Protein AF-A0A151QF17-F1 (afdb_monomer_lite)

Structure (mmCIF, N/CA/C/O backbone):
data_AF-A0A151QF17-F1
#
_entry.id   AF-A0A151QF17-F1
#
loop_
_atom_site.group_PDB
_atom_site.id
_atom_site.type_symbol
_atom_site.label_atom_id
_atom_site.label_alt_id
_atom_site.label_comp_id
_atom_site.label_asym_id
_atom_site.label_entity_id
_atom_site.label_seq_id
_atom_site.pdbx_PDB_ins_code
_atom_site.Cartn_x
_atom_site.Cartn_y
_atom_site.Cartn_z
_atom_site.occupancy
_atom_site.B_iso_or_equiv
_atom_site.auth_seq_id
_atom_site.auth_comp_id
_atom_site.auth_asym_id
_atom_site.auth_atom_id
_atom_site.pdbx_PDB_model_num
ATOM 1 N N . MET A 1 1 ? -8.905 -25.428 12.183 1.00 31.02 1 MET A N 1
ATOM 2 C CA . MET A 1 1 ? -8.201 -25.463 10.885 1.00 31.02 1 MET A CA 1
ATOM 3 C C . MET A 1 1 ? -9.010 -24.619 9.914 1.00 31.02 1 MET A C 1
ATOM 5 O O . MET A 1 1 ? -10.032 -25.082 9.433 1.00 31.02 1 MET A O 1
ATOM 9 N N . SER A 1 2 ? -8.643 -23.346 9.754 1.00 36.38 2 SER A N 1
ATOM 10 C CA . SER A 1 2 ? -9.317 -22.436 8.822 1.00 36.38 2 SER A CA 1
ATOM 11 C C . SER A 1 2 ? -8.819 -22.752 7.416 1.00 36.38 2 SER A C 1
ATOM 13 O O . SER A 1 2 ? -7.611 -22.730 7.184 1.00 36.38 2 SER A O 1
ATOM 15 N N . SER A 1 3 ? -9.720 -23.084 6.496 1.00 37.47 3 SER A N 1
ATOM 16 C CA . SER A 1 3 ? -9.419 -23.046 5.069 1.00 37.47 3 SER A CA 1
ATOM 17 C C . SER A 1 3 ? -8.922 -21.637 4.743 1.00 37.47 3 SER A C 1
ATOM 19 O O . SER A 1 3 ? -9.689 -20.683 4.883 1.00 37.47 3 SER A O 1
ATOM 21 N N . ASN A 1 4 ? -7.654 -21.487 4.351 1.00 42.47 4 ASN A N 1
ATOM 22 C CA . ASN A 1 4 ? -7.145 -20.239 3.786 1.00 42.47 4 ASN A CA 1
ATOM 23 C C . ASN A 1 4 ? -7.898 -19.992 2.477 1.00 42.47 4 ASN A C 1
ATOM 25 O O . ASN A 1 4 ? -7.464 -20.428 1.415 1.00 42.47 4 ASN A O 1
ATOM 29 N N . ALA A 1 5 ? -9.065 -19.358 2.563 1.00 59.38 5 ALA A N 1
ATOM 30 C CA . ALA A 1 5 ? -9.760 -18.861 1.396 1.00 59.38 5 ALA A CA 1
ATOM 31 C C . ALA A 1 5 ? -8.812 -17.871 0.716 1.00 59.38 5 ALA A C 1
ATOM 33 O O . ALA A 1 5 ? -8.417 -16.867 1.312 1.00 59.38 5 ALA A O 1
ATOM 34 N N . GLU A 1 6 ? -8.390 -18.197 -0.501 1.00 80.56 6 GLU A N 1
ATOM 35 C CA . GLU A 1 6 ? -7.563 -17.318 -1.312 1.00 80.56 6 GLU A CA 1
ATOM 36 C C . GLU A 1 6 ? -8.319 -16.005 -1.536 1.00 80.56 6 GLU A C 1
ATOM 38 O O . GLU A 1 6 ? -9.384 -15.969 -2.157 1.00 80.56 6 GLU A O 1
ATOM 43 N N . ILE A 1 7 ? -7.804 -14.911 -0.969 1.00 88.88 7 ILE A N 1
ATOM 44 C CA . ILE A 1 7 ? -8.469 -13.613 -1.058 1.00 88.88 7 ILE A CA 1
ATOM 45 C C . 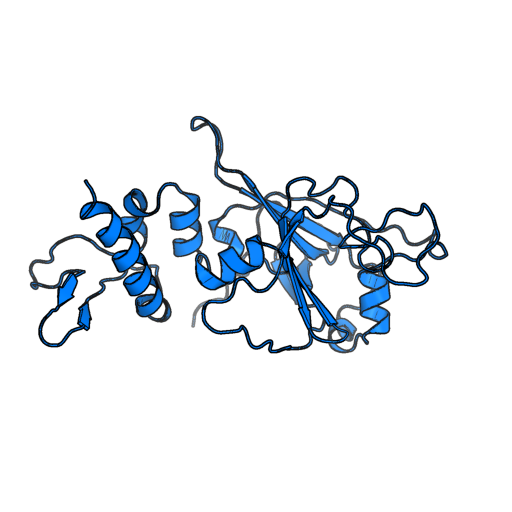ILE A 1 7 ? -8.202 -13.030 -2.446 1.00 88.88 7 ILE A C 1
ATOM 47 O O . ILE A 1 7 ? -7.086 -12.603 -2.750 1.00 88.88 7 ILE A O 1
ATOM 51 N N . LYS A 1 8 ? -9.242 -12.992 -3.281 1.00 93.56 8 LYS A N 1
ATOM 52 C CA . LYS A 1 8 ? -9.207 -12.366 -4.605 1.00 93.56 8 LYS A CA 1
ATOM 53 C C . LYS A 1 8 ? -9.412 -10.852 -4.495 1.00 93.56 8 LYS A C 1
ATOM 55 O O . LYS A 1 8 ? -10.383 -10.387 -3.896 1.00 93.56 8 LYS A O 1
ATOM 60 N N . ILE A 1 9 ? -8.521 -10.074 -5.105 1.00 94.31 9 ILE A N 1
ATOM 61 C CA . ILE A 1 9 ? -8.617 -8.613 -5.176 1.00 94.31 9 ILE A CA 1
ATOM 62 C C . ILE A 1 9 ? -9.516 -8.220 -6.350 1.00 94.31 9 ILE A C 1
ATOM 64 O O . ILE A 1 9 ? -9.185 -8.449 -7.513 1.00 94.31 9 ILE A O 1
ATOM 68 N N . SER A 1 10 ? -10.661 -7.607 -6.048 1.00 91.12 10 SER A N 1
ATOM 69 C CA . SER A 1 10 ? -11.567 -7.087 -7.076 1.00 91.12 10 SER A CA 1
ATOM 70 C C . SER A 1 10 ? -10.892 -5.988 -7.907 1.00 91.12 10 SER A C 1
ATOM 72 O O . SER A 1 10 ? -10.173 -5.143 -7.372 1.00 91.12 10 SER A O 1
ATOM 74 N N . GLY A 1 11 ? -11.119 -6.009 -9.222 1.00 89.38 11 GLY A N 1
ATOM 75 C CA . GLY A 1 11 ? -10.537 -5.069 -10.184 1.00 89.38 11 GLY A CA 1
ATOM 76 C C . GLY A 1 11 ? -9.166 -5.476 -10.733 1.00 89.38 11 GLY A C 1
ATOM 77 O O . GLY A 1 11 ? -8.720 -4.883 -11.713 1.00 89.38 11 GLY A O 1
ATOM 78 N N . PHE A 1 12 ? -8.496 -6.478 -10.154 1.00 95.19 12 PHE A N 1
ATOM 79 C CA . PHE A 1 12 ? -7.256 -7.011 -10.727 1.00 95.19 12 PHE A CA 1
ATOM 80 C C . PHE A 1 12 ? -7.545 -7.872 -11.970 1.00 95.19 12 PHE A C 1
ATOM 82 O O . PHE A 1 12 ? -8.644 -8.418 -12.081 1.00 95.19 12 PHE A O 1
ATOM 89 N N . PRO A 1 13 ? -6.584 -8.003 -12.908 1.00 94.75 13 PRO A N 1
ATOM 90 C CA . PRO A 1 13 ? -6.752 -8.829 -14.100 1.00 94.75 13 PRO A CA 1
ATOM 91 C C . PRO A 1 13 ? -7.132 -10.276 -13.766 1.00 94.75 13 PRO A C 1
ATOM 93 O O . PRO A 1 13 ? -6.571 -10.886 -12.853 1.00 94.75 13 PRO A O 1
ATOM 96 N N . GLU A 1 14 ? -8.074 -10.824 -14.535 1.00 94.06 14 GLU A N 1
ATOM 97 C CA . GLU A 1 14 ? -8.562 -12.205 -14.397 1.00 94.06 14 GLU A CA 1
ATOM 98 C C . GLU A 1 14 ? -7.875 -13.187 -15.358 1.00 94.06 14 GLU A C 1
ATOM 100 O O . GLU A 1 14 ? -8.268 -14.347 -15.445 1.00 94.06 14 GLU A O 1
ATOM 105 N N . ASP A 1 15 ? -6.857 -12.724 -16.084 1.00 93.31 15 ASP A N 1
ATOM 106 C CA . ASP A 1 15 ? -6.066 -13.549 -16.993 1.00 93.31 15 ASP A CA 1
ATOM 107 C C . ASP A 1 15 ? -4.986 -14.376 -16.266 1.00 93.31 15 ASP A C 1
ATOM 109 O O . ASP A 1 15 ? -4.734 -14.225 -15.066 1.00 93.31 15 ASP A O 1
ATOM 113 N N . ASP A 1 16 ? -4.347 -15.271 -17.023 1.00 90.81 16 ASP A N 1
ATOM 114 C CA . ASP A 1 16 ? -3.270 -16.154 -16.551 1.00 90.81 16 ASP A CA 1
ATOM 115 C C . ASP A 1 16 ? -1.912 -15.464 -16.401 1.00 90.81 16 ASP A C 1
ATOM 117 O O . ASP A 1 16 ? -0.940 -16.095 -15.981 1.00 90.81 16 ASP A O 1
ATOM 121 N N . GLY A 1 17 ? -1.829 -14.177 -16.734 1.00 90.56 17 GLY A N 1
ATOM 122 C CA . GLY A 1 17 ? -0.622 -13.389 -16.583 1.00 90.56 17 GLY A CA 1
ATOM 123 C C . GLY A 1 17 ? -0.236 -13.202 -15.120 1.00 90.56 17 GLY A C 1
ATOM 124 O O . GLY A 1 17 ? -1.078 -13.097 -14.228 1.00 90.56 17 GLY A O 1
ATOM 125 N N . TYR A 1 18 ? 1.069 -13.098 -14.883 1.00 91.31 18 TYR A N 1
ATOM 126 C CA . TYR A 1 18 ? 1.604 -12.690 -13.592 1.00 91.31 18 TYR A CA 1
ATOM 127 C C . TYR A 1 18 ? 1.726 -11.173 -13.553 1.00 91.31 18 TYR A C 1
ATOM 129 O O . TYR A 1 18 ? 2.491 -10.578 -14.310 1.00 91.31 18 TYR A O 1
ATOM 137 N N . TRP A 1 19 ? 0.986 -10.540 -12.655 1.00 93.06 19 TRP A N 1
ATOM 138 C CA . TRP A 1 19 ? 0.919 -9.091 -12.524 1.00 93.06 19 TRP A CA 1
ATOM 139 C C . TRP A 1 19 ? 1.565 -8.667 -11.220 1.00 93.06 19 TRP A C 1
ATOM 141 O O . TRP A 1 19 ? 1.042 -8.969 -10.148 1.00 93.06 19 TRP A O 1
ATOM 151 N N . PHE A 1 20 ? 2.687 -7.954 -11.290 1.00 92.50 20 PHE A N 1
ATOM 152 C CA . PHE A 1 20 ? 3.288 -7.402 -10.085 1.00 92.50 20 PHE A CA 1
ATOM 153 C C . PHE A 1 20 ? 2.805 -5.981 -9.821 1.00 92.50 20 PHE A C 1
ATOM 155 O O . PHE A 1 20 ? 2.610 -5.173 -10.734 1.00 92.50 20 PHE A O 1
ATOM 162 N N . VAL A 1 21 ? 2.635 -5.667 -8.542 1.00 93.50 21 VAL A N 1
ATOM 163 C CA . VAL A 1 21 ? 2.302 -4.331 -8.072 1.00 93.50 21 VAL A CA 1
ATOM 164 C C . VAL A 1 21 ? 3.544 -3.473 -8.173 1.00 93.50 21 VAL A C 1
ATOM 166 O O . VAL A 1 21 ? 4.486 -3.597 -7.389 1.00 93.50 21 VAL A O 1
ATOM 169 N N . LYS A 1 22 ? 3.530 -2.591 -9.160 1.00 90.75 22 LYS A N 1
ATOM 170 C CA . LYS A 1 22 ? 4.583 -1.622 -9.383 1.00 90.75 22 LYS A CA 1
ATOM 171 C C . LYS A 1 22 ? 4.413 -0.478 -8.385 1.00 90.75 22 LYS A C 1
ATOM 173 O O . LYS A 1 22 ? 5.241 -0.308 -7.498 1.00 90.75 22 LYS A O 1
ATOM 178 N N . TRP A 1 23 ? 3.280 0.217 -8.428 1.00 91.56 23 TRP A N 1
ATOM 179 C CA . TRP A 1 23 ? 3.035 1.402 -7.600 1.00 91.56 23 TRP A CA 1
ATOM 180 C C . TRP A 1 23 ? 1.639 1.401 -6.975 1.00 91.56 23 TRP A C 1
ATOM 182 O O . TRP A 1 23 ? 0.721 0.784 -7.510 1.00 91.56 23 TRP A O 1
ATOM 192 N N . ILE A 1 24 ? 1.459 2.112 -5.860 1.00 91.50 24 ILE A N 1
ATOM 193 C CA . ILE A 1 24 ? 0.169 2.257 -5.168 1.00 91.50 24 ILE A CA 1
ATOM 194 C C . ILE A 1 24 ? 0.070 3.689 -4.640 1.00 91.50 24 ILE A C 1
ATOM 196 O O . ILE A 1 24 ? 0.894 4.072 -3.813 1.00 91.50 24 ILE A O 1
ATOM 200 N N . ASP A 1 25 ? -0.910 4.472 -5.099 1.00 89.88 25 ASP A N 1
ATOM 201 C CA . ASP A 1 25 ? -1.228 5.811 -4.571 1.00 89.88 25 ASP A CA 1
ATOM 202 C C . ASP A 1 25 ? -2.528 6.354 -5.212 1.00 89.88 25 ASP A C 1
ATOM 204 O O . ASP A 1 25 ? -3.391 5.586 -5.633 1.00 89.88 25 ASP A O 1
ATOM 208 N N . GLU A 1 26 ? -2.678 7.682 -5.278 1.00 87.25 26 GLU A N 1
ATOM 209 C CA . GLU A 1 26 ? -3.854 8.400 -5.770 1.00 87.25 26 GLU A CA 1
ATOM 210 C C . GLU A 1 26 ? -5.123 7.946 -5.056 1.00 87.25 26 GLU A C 1
ATOM 212 O O . GLU A 1 26 ? -6.108 7.548 -5.678 1.00 87.25 26 GLU A O 1
ATOM 217 N N . PHE A 1 27 ? -5.088 8.023 -3.724 1.00 85.69 27 PHE A N 1
ATOM 218 C CA . PHE A 1 27 ? -6.295 7.898 -2.924 1.00 85.69 27 PHE A CA 1
ATOM 219 C C . PHE A 1 27 ? -7.321 8.944 -3.357 1.00 85.69 27 PHE A C 1
ATOM 221 O O . PHE A 1 27 ? -7.019 10.137 -3.435 1.00 85.69 27 PHE A O 1
ATOM 228 N N . ARG A 1 28 ? -8.534 8.480 -3.637 1.00 83.50 28 ARG A N 1
ATOM 229 C CA . ARG A 1 28 ? -9.680 9.306 -3.993 1.00 83.50 28 ARG A CA 1
ATOM 230 C C . ARG A 1 28 ? -10.741 9.128 -2.929 1.00 83.50 28 ARG A C 1
ATOM 232 O O . ARG A 1 28 ? -11.260 8.026 -2.753 1.00 83.50 28 ARG A O 1
ATOM 239 N N . LEU A 1 29 ? -11.063 10.225 -2.255 1.00 75.31 29 LEU A N 1
ATOM 240 C CA . LEU A 1 29 ? -12.267 10.322 -1.446 1.00 75.31 29 LEU A CA 1
ATOM 241 C C . LEU A 1 29 ? -13.456 10.615 -2.361 1.00 75.31 29 LEU A C 1
ATOM 243 O O . LEU A 1 29 ? -13.306 11.341 -3.347 1.00 75.31 29 LEU A O 1
ATOM 247 N N . PRO A 1 30 ? -14.635 10.065 -2.061 1.00 67.75 30 PRO A N 1
ATOM 248 C CA . PRO A 1 30 ? -15.829 10.432 -2.789 1.00 67.75 30 PRO A CA 1
ATOM 249 C C . PRO A 1 30 ? -16.226 11.870 -2.471 1.00 67.75 30 PRO A C 1
ATOM 251 O O . PRO A 1 30 ? -16.271 12.276 -1.310 1.00 67.75 30 PRO A O 1
ATOM 254 N N . HIS A 1 31 ? -16.554 12.637 -3.505 1.00 55.53 31 HIS A N 1
ATOM 255 C CA . HIS A 1 31 ? -17.255 13.901 -3.333 1.00 55.53 31 HIS A CA 1
ATOM 256 C C . HIS A 1 31 ? -18.759 13.620 -3.370 1.00 55.53 31 HIS A C 1
ATOM 258 O O . HIS A 1 31 ? -19.240 12.974 -4.297 1.00 55.53 31 HIS A O 1
ATOM 264 N N . LEU A 1 32 ? -19.498 14.112 -2.370 1.00 50.41 32 LEU A N 1
ATOM 265 C CA . LEU A 1 32 ? -20.967 14.157 -2.390 1.00 50.41 32 LEU A CA 1
ATOM 266 C C . LEU A 1 32 ? -21.630 12.774 -2.581 1.00 50.41 32 LEU A C 1
ATOM 268 O O . LEU A 1 32 ? -22.414 12.594 -3.506 1.00 50.41 32 LEU A O 1
ATOM 272 N N . THR A 1 33 ? -21.273 11.796 -1.736 1.00 51.94 33 THR A N 1
ATOM 273 C CA . THR A 1 33 ? -21.978 10.500 -1.533 1.00 51.94 33 THR A CA 1
ATOM 274 C C . THR A 1 33 ? -22.171 9.565 -2.744 1.00 51.94 33 THR A C 1
ATOM 276 O O . THR A 1 33 ? -22.780 8.509 -2.594 1.00 51.94 33 THR A O 1
ATOM 279 N N . THR A 1 34 ? -21.619 9.872 -3.921 1.00 54.88 34 THR A N 1
ATOM 280 C CA . THR A 1 34 ? -21.884 9.120 -5.171 1.00 54.88 34 THR A CA 1
ATOM 281 C C . THR A 1 34 ? -20.841 8.059 -5.535 1.00 54.88 34 THR A C 1
ATOM 283 O O . THR A 1 34 ? -21.055 7.286 -6.468 1.00 54.88 34 THR A O 1
ATOM 286 N N . SER A 1 35 ? -19.733 7.953 -4.799 1.00 61.16 35 SER A N 1
ATOM 287 C CA . SER A 1 35 ? -18.753 6.874 -4.978 1.00 61.16 35 SER A CA 1
ATOM 288 C C . SER A 1 35 ? -18.208 6.375 -3.640 1.00 61.16 35 SER A C 1
ATOM 290 O O . SER A 1 35 ? -18.394 7.005 -2.603 1.00 61.16 35 SER A O 1
ATOM 292 N N . SER A 1 36 ? -17.534 5.227 -3.632 1.00 74.81 36 SER A N 1
ATOM 293 C CA . SER A 1 36 ? -16.752 4.783 -2.473 1.00 74.81 36 SER A CA 1
ATOM 294 C C . SER A 1 36 ? -15.323 5.318 -2.560 1.00 74.81 36 SER A C 1
ATOM 296 O O . SER A 1 36 ? -14.815 5.572 -3.657 1.00 74.81 36 SER A O 1
ATOM 298 N N . ALA A 1 37 ? -14.666 5.485 -1.410 1.00 86.12 37 ALA A N 1
ATOM 299 C CA . ALA A 1 37 ? -13.238 5.780 -1.379 1.00 86.12 37 ALA A CA 1
ATOM 300 C C . ALA A 1 37 ? -12.459 4.689 -2.120 1.00 86.12 37 ALA A C 1
ATOM 302 O O . ALA A 1 37 ? -12.874 3.529 -2.138 1.00 86.12 37 ALA A O 1
ATOM 303 N N . SER A 1 38 ? -11.355 5.057 -2.762 1.00 89.00 38 SER A N 1
ATOM 304 C CA . SER A 1 38 ? -10.604 4.118 -3.590 1.00 89.00 38 SER A CA 1
ATOM 305 C C . SER A 1 38 ? -9.147 4.517 -3.779 1.00 89.00 38 SER A C 1
ATOM 307 O O . SER A 1 38 ? -8.771 5.668 -3.568 1.00 89.00 38 SER A O 1
ATOM 309 N N . VAL A 1 39 ? -8.313 3.556 -4.167 1.00 89.88 39 VAL A N 1
ATOM 310 C CA . VAL A 1 39 ? -6.878 3.749 -4.410 1.00 89.88 39 VAL A CA 1
ATOM 311 C C . VAL A 1 39 ? -6.522 3.182 -5.766 1.00 89.88 39 VAL A C 1
ATOM 313 O O . VAL A 1 39 ? -6.980 2.099 -6.128 1.00 89.88 39 VAL A O 1
ATOM 316 N N . LYS A 1 40 ? -5.680 3.887 -6.516 1.00 91.94 40 LYS A N 1
ATOM 317 C CA . LYS A 1 40 ? -5.166 3.371 -7.777 1.00 91.94 40 LYS A CA 1
ATOM 318 C C . LYS A 1 40 ? -3.943 2.489 -7.517 1.00 91.94 40 LYS A C 1
ATOM 320 O O . LYS A 1 40 ? -3.082 2.792 -6.690 1.00 91.94 40 LYS A O 1
ATOM 325 N N . VAL A 1 41 ? -3.842 1.403 -8.269 1.00 93.19 41 VAL A N 1
ATOM 326 C CA . VAL A 1 41 ? -2.693 0.495 -8.263 1.00 93.19 41 VAL A CA 1
ATOM 327 C C . VAL A 1 41 ? -2.129 0.459 -9.674 1.00 93.19 41 VAL A C 1
ATOM 329 O O . VAL A 1 41 ? -2.890 0.336 -10.623 1.00 93.19 41 VAL A O 1
ATOM 332 N N . VAL A 1 42 ? -0.813 0.570 -9.834 1.00 92.69 42 VAL A N 1
ATOM 333 C CA . VAL A 1 42 ? -0.140 0.294 -11.109 1.00 92.69 42 VAL A CA 1
ATOM 334 C C . VAL A 1 42 ? 0.330 -1.148 -11.080 1.00 92.69 42 VAL A C 1
ATOM 336 O O . VAL A 1 42 ? 1.184 -1.511 -10.270 1.00 92.69 42 VAL A O 1
ATOM 339 N N . LEU A 1 43 ? -0.222 -1.955 -11.974 1.00 92.69 43 LEU A N 1
ATOM 340 C CA . LEU A 1 43 ? 0.202 -3.321 -12.224 1.00 92.69 43 LEU A CA 1
ATOM 341 C C . LEU A 1 43 ? 1.023 -3.365 -13.503 1.00 92.69 43 LEU A C 1
ATOM 343 O O . LEU A 1 43 ? 0.638 -2.768 -14.509 1.00 92.69 43 LEU A O 1
ATOM 347 N N . GLN A 1 44 ? 2.114 -4.115 -13.473 1.00 91.00 44 GLN A N 1
ATOM 348 C CA . GLN A 1 44 ? 2.875 -4.459 -14.661 1.00 91.00 44 GLN A CA 1
ATOM 349 C C . GLN A 1 44 ? 2.866 -5.973 -14.828 1.00 91.00 44 GLN A C 1
ATOM 351 O O . GLN A 1 44 ? 3.116 -6.719 -13.878 1.00 91.00 44 GLN A O 1
ATOM 356 N N . LYS A 1 45 ? 2.595 -6.422 -16.050 1.00 89.38 45 LYS A N 1
ATOM 357 C CA . LYS A 1 45 ? 2.701 -7.832 -16.396 1.00 89.38 45 LYS A CA 1
ATOM 358 C C . LYS A 1 45 ? 4.171 -8.229 -16.431 1.00 89.38 45 LYS A C 1
ATOM 360 O O . LYS A 1 45 ? 4.987 -7.572 -17.083 1.00 89.38 45 LYS A O 1
ATOM 365 N N . LEU A 1 46 ? 4.516 -9.288 -15.715 1.00 86.12 46 LEU A N 1
ATOM 366 C CA . LEU A 1 46 ? 5.783 -9.971 -15.910 1.00 86.12 46 LEU A CA 1
ATOM 367 C C . LEU A 1 46 ? 5.719 -10.652 -17.279 1.00 86.12 46 LEU A C 1
ATOM 369 O O . LEU A 1 46 ? 4.701 -11.247 -17.630 1.00 86.12 46 LEU A O 1
ATOM 373 N N . GLY A 1 47 ? 6.786 -10.518 -18.069 1.00 77.25 47 GLY A N 1
ATOM 374 C CA . GLY A 1 47 ? 6.917 -11.243 -19.333 1.00 77.25 47 GLY A CA 1
ATOM 375 C C . GLY A 1 47 ? 7.032 -12.753 -19.101 1.00 77.25 47 GLY A C 1
ATOM 376 O O . GLY A 1 47 ? 6.599 -13.278 -18.078 1.00 77.25 47 GLY A O 1
ATOM 377 N N . SER A 1 48 ? 7.685 -13.465 -20.016 1.00 65.12 48 SER A N 1
ATOM 378 C CA . SER A 1 48 ? 8.017 -14.892 -19.876 1.00 65.12 48 SER A CA 1
ATOM 379 C C . SER A 1 48 ? 9.105 -15.148 -18.817 1.00 65.12 48 SER A C 1
ATOM 381 O O . SER A 1 48 ? 10.113 -15.796 -19.084 1.00 65.12 48 SER A O 1
ATOM 383 N N . VAL A 1 49 ? 8.934 -14.586 -17.620 1.00 64.06 49 VAL A N 1
ATOM 384 C CA . VAL A 1 49 ? 9.719 -14.912 -16.435 1.00 64.06 49 VAL A CA 1
ATOM 385 C C . VAL A 1 49 ? 9.163 -16.220 -15.898 1.00 64.06 49 VAL A C 1
ATOM 387 O O . VAL A 1 49 ? 7.985 -16.304 -15.556 1.00 64.06 49 VAL A O 1
ATOM 390 N N . ASP A 1 50 ? 10.012 -17.240 -15.839 1.00 68.25 50 ASP A N 1
ATOM 391 C CA . ASP A 1 50 ? 9.667 -18.499 -15.197 1.00 68.25 50 ASP A CA 1
ATOM 392 C C . ASP A 1 50 ? 9.367 -18.245 -13.714 1.00 68.25 50 ASP A C 1
ATOM 394 O O . ASP A 1 50 ? 10.246 -17.858 -12.936 1.00 68.25 50 ASP A O 1
ATOM 398 N N . PHE A 1 51 ? 8.103 -18.445 -13.333 1.00 70.69 51 PHE A N 1
ATOM 399 C CA . PHE A 1 51 ? 7.609 -18.209 -11.981 1.00 70.69 51 PHE A CA 1
ATOM 400 C C . PHE A 1 51 ? 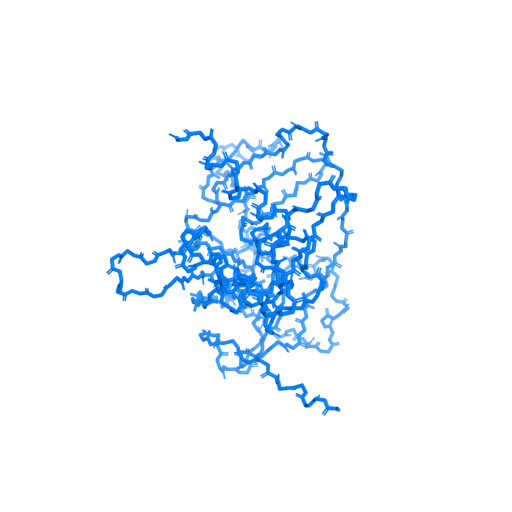8.406 -19.009 -10.938 1.00 70.69 51 PHE A C 1
ATOM 402 O O . PHE A 1 51 ? 8.654 -18.519 -9.834 1.00 70.69 51 PHE A O 1
ATOM 409 N N . HIS A 1 52 ? 8.890 -20.203 -11.302 1.00 70.75 52 HIS A N 1
ATOM 410 C CA . HIS A 1 52 ? 9.700 -21.045 -10.420 1.00 70.75 52 HIS A CA 1
ATOM 411 C C . HIS A 1 52 ? 11.061 -20.428 -10.076 1.00 70.75 52 HIS A C 1
ATOM 413 O O . HIS A 1 52 ? 11.629 -20.735 -9.028 1.00 70.75 52 HIS A O 1
ATOM 419 N N . ASN A 1 53 ? 11.554 -19.506 -10.905 1.00 74.81 53 ASN A N 1
ATOM 420 C CA . ASN A 1 53 ? 12.832 -18.827 -10.724 1.00 74.81 53 ASN A CA 1
ATOM 421 C C . ASN A 1 53 ? 12.709 -17.411 -10.139 1.00 74.81 53 ASN A C 1
ATOM 423 O O . ASN A 1 53 ? 13.727 -16.747 -9.946 1.00 74.81 53 ASN A O 1
ATOM 427 N N . LEU A 1 54 ? 11.501 -16.952 -9.779 1.00 77.94 54 LEU A N 1
ATOM 428 C CA . LEU A 1 54 ? 11.289 -15.605 -9.228 1.00 77.94 54 LEU A CA 1
ATOM 429 C C . LEU A 1 54 ? 12.131 -15.313 -7.985 1.00 77.94 54 LEU A C 1
ATOM 431 O O . LEU A 1 54 ? 12.643 -14.207 -7.836 1.00 77.94 54 LEU A O 1
ATOM 435 N N . ASN A 1 55 ? 12.307 -16.304 -7.109 1.00 76.44 55 ASN A N 1
ATOM 436 C CA . ASN A 1 55 ? 13.094 -16.149 -5.884 1.00 76.44 55 ASN A CA 1
ATOM 437 C C . ASN A 1 55 ? 14.605 -16.025 -6.146 1.00 76.44 55 ASN A C 1
ATOM 439 O O . ASN A 1 55 ? 15.330 -15.550 -5.275 1.00 76.44 55 ASN A O 1
ATOM 443 N N . ASN A 1 56 ? 15.067 -16.421 -7.335 1.00 79.50 56 ASN A N 1
ATOM 444 C CA . ASN A 1 56 ? 16.478 -16.430 -7.722 1.00 79.50 56 ASN A CA 1
ATOM 445 C C . ASN A 1 56 ? 16.870 -15.215 -8.576 1.00 79.50 56 ASN A C 1
ATOM 447 O O . ASN A 1 56 ? 18.027 -15.111 -8.980 1.00 79.50 56 ASN A O 1
ATOM 451 N N . LEU A 1 57 ? 15.934 -14.300 -8.858 1.00 81.06 57 LEU A N 1
ATOM 452 C CA . LEU A 1 57 ? 16.216 -13.117 -9.668 1.00 81.06 57 LEU A CA 1
ATOM 453 C C . LEU A 1 57 ? 17.267 -12.227 -8.996 1.00 81.06 57 LEU A C 1
ATOM 455 O O . LEU A 1 57 ? 17.125 -11.809 -7.842 1.00 81.06 57 LEU A O 1
ATOM 459 N N . GLY A 1 58 ? 18.318 -11.906 -9.748 1.00 80.44 58 GLY A N 1
ATOM 460 C CA . GLY A 1 58 ? 19.360 -10.994 -9.312 1.00 80.44 58 GLY A CA 1
ATOM 461 C C . GLY A 1 58 ? 18.926 -9.533 -9.419 1.00 80.44 58 GLY A C 1
ATOM 462 O O . GLY A 1 58 ? 17.932 -9.175 -10.050 1.00 80.44 58 GLY A O 1
ATOM 463 N N . SER A 1 59 ? 19.732 -8.633 -8.850 1.00 80.75 59 SER A N 1
ATOM 464 C CA . SER A 1 59 ? 19.485 -7.187 -8.940 1.00 80.75 59 SER A CA 1
ATOM 465 C C . SER A 1 59 ? 19.419 -6.681 -10.388 1.00 80.75 59 SER A C 1
ATOM 467 O O . SER A 1 59 ? 18.720 -5.709 -10.664 1.00 80.75 59 SER A O 1
ATOM 469 N N . THR A 1 60 ? 20.152 -7.312 -11.307 1.00 79.44 60 THR A N 1
ATOM 470 C CA . THR A 1 60 ? 20.155 -6.958 -12.733 1.00 79.44 60 THR A CA 1
ATOM 471 C C . THR A 1 60 ? 18.832 -7.324 -13.403 1.00 79.44 60 THR A C 1
ATOM 473 O O . THR A 1 60 ? 18.283 -6.492 -14.122 1.00 79.44 60 THR A O 1
ATOM 476 N N . ASP A 1 61 ? 18.282 -8.502 -13.102 1.00 79.69 61 ASP A N 1
ATOM 477 C CA . ASP A 1 61 ? 16.991 -8.959 -13.633 1.00 79.69 61 ASP A CA 1
ATOM 478 C C . ASP A 1 61 ? 15.842 -8.110 -13.086 1.00 79.69 61 ASP A C 1
ATOM 480 O O . ASP A 1 61 ? 14.935 -7.702 -13.802 1.00 79.69 61 ASP A O 1
ATOM 484 N N . ILE A 1 62 ? 15.910 -7.742 -11.806 1.00 81.88 62 ILE A N 1
ATOM 485 C CA . ILE A 1 62 ? 14.922 -6.836 -11.215 1.00 81.88 62 ILE A CA 1
ATOM 486 C C . ILE A 1 62 ? 14.984 -5.461 -11.889 1.00 81.88 62 ILE A C 1
ATOM 488 O O . ILE A 1 62 ? 13.945 -4.864 -12.158 1.00 81.88 62 ILE A O 1
ATOM 492 N N . ARG A 1 63 ? 16.179 -4.951 -12.210 1.00 79.12 63 ARG A N 1
ATOM 493 C CA . ARG A 1 63 ? 16.327 -3.679 -12.937 1.00 79.12 63 ARG A CA 1
ATOM 494 C C . ARG A 1 63 ? 15.774 -3.749 -14.360 1.00 79.12 63 ARG A C 1
ATOM 496 O O . ARG A 1 63 ? 15.213 -2.754 -14.806 1.00 79.12 63 ARG A O 1
ATOM 503 N N . SER A 1 64 ? 15.904 -4.879 -15.058 1.00 77.19 64 SER A N 1
ATOM 504 C CA . SER A 1 64 ? 15.310 -5.044 -16.392 1.00 77.19 64 SER A CA 1
ATOM 505 C C . SER A 1 64 ? 13.787 -5.196 -16.339 1.00 77.19 64 SER A C 1
ATOM 507 O O . SER A 1 64 ? 13.101 -4.727 -17.240 1.00 77.19 64 SER A O 1
ATOM 509 N N . ILE A 1 65 ? 13.242 -5.768 -15.260 1.00 80.38 65 ILE A N 1
ATOM 510 C CA . ILE A 1 65 ? 11.794 -5.811 -15.009 1.00 80.38 65 ILE A CA 1
ATOM 511 C C . ILE A 1 65 ? 11.257 -4.413 -14.662 1.00 80.38 65 ILE A C 1
ATOM 513 O O . ILE A 1 65 ? 10.218 -3.993 -15.176 1.00 80.38 65 ILE A O 1
ATOM 517 N N . LEU A 1 66 ? 11.933 -3.689 -13.765 1.00 81.06 66 LEU A N 1
ATOM 518 C CA . LEU A 1 66 ? 11.456 -2.407 -13.246 1.00 81.06 66 LEU A CA 1
ATOM 519 C C . LEU A 1 66 ? 11.700 -1.238 -14.200 1.00 81.06 66 LEU A C 1
ATOM 521 O O . LEU A 1 66 ? 10.866 -0.338 -14.213 1.00 81.06 66 LEU A O 1
ATOM 525 N N . GLY A 1 67 ? 12.790 -1.224 -14.967 1.00 76.31 67 GLY A N 1
ATOM 526 C CA . GLY A 1 67 ? 13.209 -0.127 -15.845 1.00 76.31 67 GLY A CA 1
ATOM 527 C C . GLY A 1 67 ? 13.041 -0.421 -17.340 1.00 76.31 67 GLY A C 1
ATOM 528 O O . GLY A 1 67 ? 12.651 -1.510 -17.738 1.00 76.31 67 GLY A O 1
ATOM 529 N N . GLN A 1 68 ? 13.312 0.574 -18.190 1.00 69.81 68 GLN A N 1
ATOM 530 C CA . GLN A 1 68 ? 13.453 0.404 -19.647 1.00 69.81 68 GLN A CA 1
ATOM 531 C C . GLN A 1 68 ? 14.618 1.246 -20.147 1.00 69.81 68 GLN A C 1
ATOM 533 O O . GLN A 1 68 ? 14.570 2.479 -20.066 1.00 69.81 68 GLN A O 1
ATOM 538 N N . 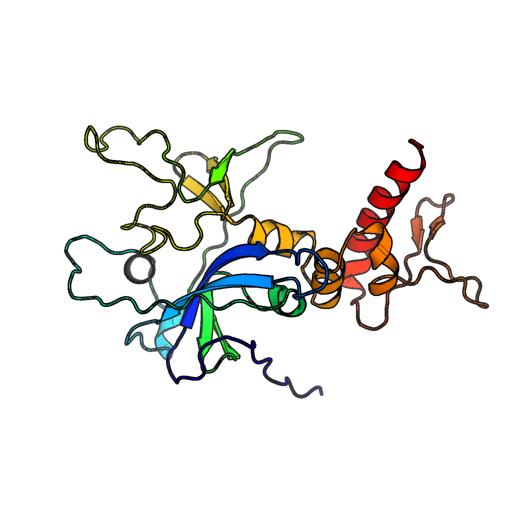ARG A 1 69 ? 15.646 0.628 -20.730 1.00 61.75 69 ARG A N 1
ATOM 539 C CA . ARG A 1 69 ? 16.681 1.397 -21.428 1.00 61.75 69 ARG A CA 1
ATOM 540 C C . ARG A 1 69 ? 16.207 1.686 -22.852 1.00 61.75 69 ARG A C 1
ATOM 542 O O . ARG A 1 69 ? 15.480 0.908 -23.453 1.00 61.75 69 ARG A O 1
ATOM 549 N N . LYS A 1 70 ? 16.654 2.805 -23.435 1.00 53.66 70 LYS A N 1
ATOM 550 C CA . LYS A 1 70 ? 16.322 3.202 -24.823 1.00 53.66 70 LYS A CA 1
ATOM 551 C C . LYS A 1 70 ? 16.657 2.136 -25.885 1.00 53.66 70 LYS A C 1
ATOM 553 O O . LYS A 1 70 ? 16.137 2.228 -26.987 1.00 53.66 70 LYS A O 1
ATOM 558 N N . LYS A 1 71 ? 17.528 1.169 -25.572 1.00 52.19 71 LYS A N 1
ATOM 559 C CA . LYS A 1 71 ? 17.903 0.065 -26.469 1.00 52.19 71 LYS A CA 1
ATOM 560 C C . LYS A 1 71 ? 16.926 -1.121 -26.431 1.00 52.19 71 LYS A C 1
ATOM 562 O O . LYS A 1 71 ? 17.025 -1.977 -27.297 1.00 52.19 71 LYS A O 1
ATOM 567 N N . ASP A 1 72 ? 15.971 -1.137 -25.501 1.00 57.91 72 ASP A N 1
ATOM 568 C CA . ASP A 1 72 ? 15.032 -2.248 -25.280 1.00 57.91 72 ASP A CA 1
ATOM 569 C C . ASP A 1 72 ? 13.685 -2.002 -25.991 1.00 57.91 72 ASP A C 1
ATOM 571 O O . ASP A 1 72 ? 12.620 -2.265 -25.433 1.00 57.91 72 ASP A O 1
ATOM 575 N N . ALA A 1 73 ? 13.712 -1.421 -27.198 1.00 51.88 73 ALA A N 1
ATOM 576 C CA . ALA A 1 73 ? 12.510 -0.979 -27.920 1.00 51.88 73 ALA A CA 1
ATOM 577 C C . ALA A 1 73 ? 11.499 -2.113 -28.195 1.00 51.88 73 ALA A C 1
ATOM 579 O O . ALA A 1 73 ? 10.311 -1.837 -28.346 1.00 51.88 73 ALA A O 1
ATOM 580 N N . ASP A 1 74 ? 11.959 -3.366 -28.175 1.00 51.31 74 ASP A N 1
ATOM 581 C CA . ASP A 1 74 ? 11.149 -4.558 -28.437 1.00 51.31 74 ASP A CA 1
ATOM 582 C C . ASP A 1 74 ? 10.439 -5.116 -27.187 1.00 51.31 74 ASP A C 1
ATOM 584 O O . ASP A 1 74 ? 9.601 -6.013 -27.294 1.00 51.31 74 ASP A O 1
ATOM 588 N N . VAL A 1 75 ? 10.722 -4.594 -25.983 1.00 60.38 75 VAL A N 1
ATOM 589 C CA . VAL A 1 75 ? 10.072 -5.058 -24.746 1.00 60.38 75 VAL A CA 1
ATOM 590 C C . VAL A 1 75 ? 8.781 -4.274 -24.506 1.00 60.38 75 VAL A C 1
ATOM 592 O O . VAL A 1 75 ? 8.770 -3.203 -23.888 1.00 60.38 75 VAL A O 1
ATOM 595 N N . ILE A 1 76 ? 7.663 -4.828 -24.980 1.00 65.12 76 ILE A N 1
ATOM 596 C CA . ILE A 1 76 ? 6.322 -4.310 -24.690 1.00 65.12 76 ILE A CA 1
ATOM 597 C C . ILE A 1 76 ? 6.007 -4.560 -23.210 1.00 65.12 76 ILE A 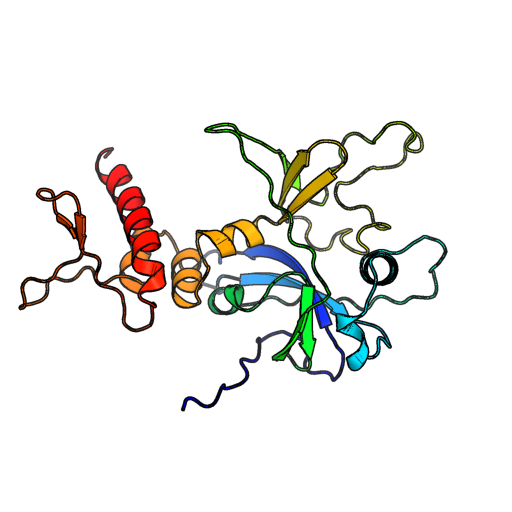C 1
ATOM 599 O O . ILE A 1 76 ? 5.779 -5.692 -22.789 1.00 65.12 76 ILE A O 1
ATOM 603 N N . ILE A 1 77 ? 5.975 -3.490 -22.414 1.00 76.38 77 ILE A N 1
ATOM 604 C CA . ILE A 1 77 ? 5.521 -3.548 -21.023 1.00 76.38 77 ILE A CA 1
ATOM 605 C C . ILE A 1 77 ? 4.009 -3.345 -20.994 1.00 76.38 77 ILE A C 1
ATOM 607 O O . ILE A 1 77 ? 3.513 -2.248 -21.256 1.00 76.38 77 ILE A O 1
ATOM 611 N N . GLU A 1 78 ? 3.275 -4.399 -20.645 1.00 85.69 78 GLU A N 1
ATOM 612 C CA . GLU A 1 78 ? 1.832 -4.314 -20.435 1.00 85.69 78 GLU A CA 1
ATOM 613 C C . GLU A 1 78 ? 1.533 -3.770 -19.027 1.00 85.69 78 GLU A C 1
ATOM 615 O O . GLU A 1 78 ? 1.997 -4.320 -18.024 1.00 85.69 78 GLU A O 1
ATOM 620 N N . ILE A 1 79 ? 0.757 -2.682 -18.952 1.00 87.25 79 ILE A N 1
ATOM 621 C CA . ILE A 1 79 ? 0.409 -1.998 -17.700 1.00 87.25 79 ILE A CA 1
ATOM 622 C C . ILE A 1 79 ? -1.099 -1.915 -17.546 1.00 87.25 79 ILE A C 1
ATOM 624 O O . ILE A 1 79 ? -1.825 -1.573 -18.481 1.00 87.25 79 ILE A O 1
ATOM 628 N N . ARG A 1 80 ? -1.567 -2.162 -16.324 1.00 90.25 80 ARG A N 1
ATOM 629 C CA . ARG A 1 80 ? -2.953 -1.942 -15.910 1.00 90.25 80 ARG A CA 1
ATOM 630 C C . ARG A 1 80 ? -2.980 -1.018 -14.707 1.00 90.25 80 ARG A C 1
ATOM 632 O O . ARG A 1 80 ? -2.077 -1.038 -13.879 1.00 90.25 80 ARG A O 1
ATOM 639 N N . CYS A 1 81 ? -4.019 -0.196 -14.622 1.00 91.62 81 CYS A N 1
ATOM 640 C CA . CYS A 1 81 ? -4.192 0.765 -13.535 1.00 91.62 81 CYS A CA 1
ATOM 641 C C . CYS A 1 81 ? -5.526 0.556 -12.813 1.00 91.62 81 CYS A C 1
ATOM 643 O O . CYS A 1 81 ? -6.381 1.447 -12.876 1.00 91.62 81 CYS A O 1
ATOM 645 N N . PRO A 1 82 ? -5.764 -0.621 -12.205 1.00 93.06 82 PRO A N 1
ATOM 646 C CA . PRO A 1 82 ? -7.015 -0.857 -11.514 1.00 93.06 82 PRO A CA 1
ATOM 647 C C . PRO A 1 82 ? -7.172 0.060 -10.302 1.00 93.06 82 PRO A C 1
ATOM 649 O O . PRO A 1 82 ? -6.210 0.603 -9.749 1.00 93.06 82 PRO A O 1
ATOM 652 N N . VAL A 1 83 ? -8.424 0.209 -9.895 1.00 91.94 83 VAL A N 1
ATOM 653 C CA . VAL A 1 83 ? -8.816 0.929 -8.693 1.00 91.94 83 VAL A CA 1
ATOM 654 C C . VAL A 1 83 ? -9.313 -0.101 -7.687 1.00 91.94 83 VAL A C 1
ATOM 656 O O . VAL A 1 83 ? -10.156 -0.928 -8.022 1.00 91.94 83 VAL A O 1
ATOM 659 N N . VAL A 1 84 ? -8.773 -0.064 -6.472 1.00 91.81 84 VAL A N 1
ATOM 660 C CA . VAL A 1 84 ? -9.111 -0.999 -5.395 1.00 91.81 84 VAL A CA 1
ATOM 661 C C . VAL A 1 84 ? -9.791 -0.290 -4.236 1.00 91.81 84 VAL A C 1
ATOM 663 O O . VAL A 1 84 ? -9.586 0.903 -3.992 1.00 91.81 84 VAL A O 1
ATOM 666 N N . MET A 1 85 ? -10.591 -1.055 -3.499 1.00 90.88 85 MET A N 1
ATOM 667 C CA . MET A 1 85 ? -11.290 -0.571 -2.315 1.00 90.88 85 MET A CA 1
ATOM 668 C C . MET A 1 85 ? -10.338 -0.488 -1.110 1.00 90.88 85 MET A C 1
ATOM 670 O O . MET A 1 85 ? -9.481 -1.365 -0.950 1.00 90.88 85 MET A O 1
ATOM 674 N N . PRO A 1 86 ? -10.525 0.481 -0.198 1.00 86.38 86 PRO A N 1
ATOM 675 C CA . PRO A 1 86 ? -9.671 0.670 0.968 1.00 86.38 86 PRO A CA 1
ATOM 676 C C . PRO A 1 86 ? -9.483 -0.579 1.825 1.00 86.38 86 PRO A C 1
ATOM 678 O O . PRO A 1 86 ? -8.364 -0.903 2.203 1.00 86.38 86 PRO A O 1
ATOM 681 N N . GLY A 1 87 ? -10.549 -1.353 2.049 1.00 88.62 87 GLY A N 1
ATOM 682 C CA . GLY A 1 87 ? -10.479 -2.580 2.852 1.00 88.62 87 GLY A CA 1
ATOM 683 C C . GLY A 1 87 ? -9.525 -3.649 2.299 1.00 88.62 87 GLY A C 1
ATOM 684 O O . GLY A 1 87 ? -9.046 -4.491 3.056 1.00 88.62 87 GLY A O 1
ATOM 685 N N . THR A 1 88 ? -9.211 -3.606 1.000 1.00 91.62 88 THR A N 1
ATOM 686 C CA . THR A 1 88 ? -8.236 -4.513 0.367 1.00 91.62 88 THR A CA 1
ATOM 687 C C . THR A 1 88 ? -6.807 -3.980 0.381 1.00 91.62 88 THR A C 1
ATOM 689 O O . THR A 1 88 ? -5.881 -4.726 0.070 1.00 91.62 88 THR A O 1
ATOM 692 N N . LEU A 1 89 ? -6.594 -2.720 0.779 1.00 89.69 89 LEU A N 1
ATOM 693 C CA . LEU A 1 89 ? -5.271 -2.099 0.771 1.00 89.69 89 LEU A CA 1
ATOM 694 C C . LEU A 1 89 ? -4.216 -2.892 1.527 1.00 89.69 89 LEU A C 1
ATOM 696 O O . LEU A 1 89 ? -3.152 -3.078 0.936 1.00 89.69 89 LEU A O 1
ATOM 700 N N . PRO A 1 90 ? -4.453 -3.384 2.763 1.00 92.06 90 PRO A N 1
ATOM 701 C CA . PRO A 1 90 ? -3.448 -4.145 3.507 1.00 92.06 90 PRO A CA 1
ATOM 702 C C . PRO A 1 90 ? -2.847 -5.287 2.684 1.00 92.06 90 PRO A C 1
ATOM 704 O O . PRO A 1 90 ? -1.634 -5.489 2.707 1.00 92.06 90 PRO A O 1
ATOM 707 N N . LEU A 1 91 ? -3.678 -5.929 1.859 1.00 92.75 91 LEU A N 1
ATOM 708 C CA . LEU A 1 91 ? -3.325 -7.080 1.039 1.00 92.75 91 LEU A CA 1
ATOM 709 C C . LEU A 1 91 ? -2.498 -6.729 -0.202 1.00 92.75 91 LEU A C 1
ATOM 711 O O . LEU A 1 91 ? -1.892 -7.632 -0.761 1.00 92.75 91 LEU A O 1
ATOM 715 N N . VAL A 1 92 ? -2.458 -5.461 -0.635 1.00 93.88 92 VAL A N 1
ATOM 716 C CA . VAL A 1 92 ? -1.794 -5.006 -1.872 1.00 93.88 92 VAL A CA 1
ATOM 717 C C . VAL A 1 92 ? -0.521 -4.230 -1.554 1.00 93.88 92 VAL A C 1
ATOM 719 O O . VAL A 1 92 ? -0.602 -3.125 -1.030 1.00 93.88 92 VAL A O 1
ATOM 722 N N . PHE A 1 93 ? 0.666 -4.752 -1.864 1.00 92.69 93 PHE A N 1
ATOM 723 C CA . PHE A 1 93 ? 1.947 -4.089 -1.566 1.00 92.69 93 PHE A CA 1
ATOM 724 C C . PHE A 1 93 ? 2.910 -4.115 -2.756 1.00 92.69 93 PHE A C 1
ATOM 726 O O . PHE A 1 93 ? 2.852 -5.011 -3.589 1.00 92.69 93 PHE A O 1
ATOM 733 N N . ILE A 1 94 ? 3.804 -3.125 -2.840 1.00 92.12 94 ILE A N 1
ATOM 734 C CA . ILE A 1 94 ? 4.774 -3.015 -3.939 1.00 92.12 94 ILE A CA 1
ATOM 735 C C . ILE A 1 94 ? 5.662 -4.261 -3.999 1.00 92.12 94 ILE A C 1
ATOM 737 O O . ILE A 1 94 ? 6.186 -4.718 -2.984 1.00 92.12 94 ILE A O 1
ATOM 741 N N . GLY A 1 95 ? 5.819 -4.800 -5.206 1.00 91.62 95 GLY A N 1
ATOM 742 C CA . GLY A 1 95 ? 6.551 -6.031 -5.482 1.00 91.62 95 GLY A CA 1
ATOM 743 C C . GLY A 1 95 ? 5.733 -7.312 -5.305 1.00 91.62 95 GLY A C 1
ATOM 744 O O . GLY A 1 95 ? 6.213 -8.363 -5.720 1.00 91.62 95 GLY A O 1
ATOM 745 N N . ALA A 1 96 ? 4.521 -7.263 -4.739 1.00 93.94 96 ALA A N 1
ATOM 746 C CA . ALA A 1 96 ? 3.611 -8.411 -4.708 1.00 93.94 96 ALA A CA 1
ATOM 747 C C . ALA A 1 96 ? 3.188 -8.813 -6.126 1.00 93.94 96 ALA A C 1
ATOM 749 O O . ALA A 1 96 ? 2.995 -7.945 -6.971 1.00 93.94 96 ALA A O 1
ATOM 750 N N . ILE A 1 97 ? 3.017 -10.109 -6.369 1.00 93.88 97 ILE A N 1
ATOM 751 C CA . ILE A 1 97 ? 2.649 -10.710 -7.652 1.00 93.88 97 ILE A CA 1
ATOM 752 C C . ILE A 1 97 ? 1.294 -11.391 -7.497 1.00 93.88 97 ILE A C 1
ATOM 754 O O . ILE A 1 97 ? 1.079 -12.155 -6.552 1.00 93.88 97 ILE A O 1
ATOM 758 N N . TYR A 1 98 ? 0.405 -11.127 -8.450 1.00 95.06 98 TYR A N 1
ATOM 759 C CA . TYR A 1 98 ? -0.943 -11.670 -8.508 1.00 95.06 98 TYR A CA 1
ATOM 760 C C . TYR A 1 98 ? -1.174 -12.400 -9.824 1.00 95.06 98 TYR A C 1
ATOM 762 O O . TYR A 1 98 ? -0.687 -11.974 -10.870 1.00 95.06 98 TYR A O 1
ATOM 770 N N . GLN A 1 99 ? -1.963 -13.464 -9.766 1.00 94.50 99 GLN A N 1
ATOM 771 C CA . GLN A 1 99 ? -2.479 -14.183 -10.925 1.00 94.50 99 GLN A CA 1
ATOM 772 C C . GLN A 1 99 ? -3.984 -14.353 -10.727 1.00 94.50 99 GLN A C 1
ATOM 774 O O . GLN A 1 99 ? -4.417 -14.711 -9.631 1.00 94.50 99 GLN A O 1
ATOM 779 N N . ARG A 1 100 ? -4.796 -14.027 -11.742 1.00 94.38 100 ARG A N 1
ATOM 780 C CA . ARG A 1 100 ? -6.270 -14.029 -11.639 1.00 94.38 100 ARG A CA 1
ATOM 781 C C . ARG A 1 100 ? -6.814 -13.276 -10.405 1.00 94.38 100 ARG A C 1
ATOM 783 O O . ARG A 1 100 ? -7.815 -13.666 -9.803 1.00 94.38 100 ARG A O 1
ATOM 790 N N . GLY A 1 101 ? -6.125 -12.210 -9.992 1.00 94.50 101 GLY A N 1
ATOM 791 C CA . GLY A 1 101 ? -6.456 -11.405 -8.811 1.00 94.50 101 GLY A CA 1
ATOM 792 C C . GLY A 1 101 ? -6.091 -12.011 -7.448 1.00 94.50 101 GLY A C 1
ATOM 793 O O . GLY A 1 101 ? -6.377 -11.382 -6.432 1.00 94.50 101 GLY A O 1
ATOM 794 N N . VAL A 1 102 ? -5.450 -13.179 -7.392 1.00 95.25 102 VAL A N 1
ATOM 795 C CA . VAL A 1 102 ? -5.002 -13.835 -6.150 1.00 95.25 102 VAL A CA 1
ATOM 796 C C . VAL A 1 102 ? -3.500 -13.640 -5.967 1.00 95.25 102 VAL A C 1
ATOM 798 O O . VAL A 1 102 ? -2.745 -13.694 -6.935 1.00 95.25 102 VAL A O 1
ATOM 801 N N . TYR A 1 103 ? -3.058 -13.388 -4.733 1.00 94.56 103 TYR A N 1
ATOM 802 C CA . TYR A 1 103 ? -1.635 -13.270 -4.408 1.00 94.56 103 TYR A CA 1
ATOM 803 C C . TYR A 1 103 ? -0.927 -14.618 -4.584 1.00 94.56 103 TYR A C 1
ATOM 805 O O . TYR A 1 103 ? -1.303 -15.596 -3.944 1.00 94.56 103 TYR A O 1
ATOM 813 N N . VAL A 1 104 ? 0.128 -14.649 -5.398 1.00 92.19 104 VAL A N 1
ATOM 814 C CA . VAL A 1 104 ? 0.897 -15.875 -5.682 1.00 92.19 104 VAL A CA 1
ATOM 815 C C . VAL A 1 104 ? 2.359 -15.785 -5.246 1.00 92.19 104 VAL A C 1
ATOM 817 O O . VAL A 1 104 ? 3.015 -16.807 -5.072 1.00 92.19 104 VAL A O 1
ATOM 820 N N . GLY A 1 105 ? 2.896 -14.583 -5.030 1.00 91.19 105 GLY A N 1
ATOM 821 C CA . GLY A 1 105 ? 4.293 -14.415 -4.634 1.00 91.19 105 GLY A CA 1
ATOM 822 C C . GLY A 1 105 ? 4.732 -12.959 -4.608 1.00 91.19 105 GLY A C 1
ATOM 823 O O . GLY A 1 105 ? 3.914 -12.049 -4.668 1.00 91.19 105 GLY A O 1
ATOM 824 N N . ARG A 1 106 ? 6.039 -12.713 -4.527 1.00 91.69 106 ARG A N 1
ATOM 825 C CA . ARG A 1 106 ? 6.607 -11.360 -4.577 1.00 91.69 106 ARG A CA 1
ATOM 826 C C . ARG A 1 106 ? 7.964 -11.365 -5.264 1.00 91.69 106 ARG A C 1
ATOM 828 O O . ARG A 1 106 ? 8.685 -12.355 -5.181 1.00 91.69 106 ARG A O 1
ATOM 835 N N . LEU A 1 107 ? 8.324 -10.247 -5.884 1.00 89.25 107 LEU A N 1
ATOM 836 C CA . LEU A 1 107 ? 9.687 -10.019 -6.357 1.00 89.25 107 LEU A CA 1
ATOM 837 C C . LEU A 1 107 ? 10.670 -10.033 -5.170 1.00 89.25 107 LEU A C 1
ATOM 839 O O . LEU A 1 107 ? 10.293 -9.606 -4.070 1.00 89.25 107 LEU A O 1
ATOM 843 N N . PRO A 1 108 ? 11.925 -10.483 -5.359 1.00 88.56 108 PRO A N 1
ATOM 844 C CA . PRO A 1 108 ? 12.923 -10.443 -4.299 1.00 88.56 108 PRO A CA 1
ATOM 845 C C . PRO A 1 108 ? 13.152 -9.016 -3.796 1.00 88.56 108 PRO A C 1
ATOM 847 O O . PRO A 1 108 ? 13.333 -8.078 -4.573 1.00 88.56 108 PRO A O 1
ATOM 850 N N . THR A 1 109 ? 13.170 -8.849 -2.475 1.00 86.00 109 THR A N 1
ATOM 851 C CA . THR A 1 109 ? 13.405 -7.558 -1.820 1.00 86.00 109 THR A CA 1
ATOM 852 C C . THR A 1 109 ? 14.592 -7.643 -0.869 1.00 86.00 109 THR A C 1
ATOM 854 O O . THR A 1 109 ? 14.933 -8.706 -0.350 1.00 86.00 109 THR A O 1
ATOM 857 N N . ARG A 1 110 ? 15.241 -6.500 -0.628 1.00 85.94 110 ARG A N 1
ATOM 858 C CA . ARG A 1 110 ? 16.293 -6.364 0.385 1.00 85.94 110 ARG A CA 1
ATOM 859 C C . ARG A 1 110 ? 15.787 -5.479 1.510 1.00 85.94 110 ARG A C 1
ATOM 861 O O . ARG A 1 110 ? 15.303 -4.378 1.260 1.00 85.94 110 ARG A O 1
ATOM 868 N N . ARG A 1 111 ? 15.933 -5.941 2.752 1.00 89.56 111 ARG A N 1
ATOM 869 C CA . ARG A 1 111 ? 15.643 -5.114 3.922 1.00 89.56 111 ARG A CA 1
ATOM 870 C C . ARG A 1 111 ? 16.733 -4.055 4.060 1.00 89.56 111 ARG A C 1
ATOM 872 O O . ARG A 1 111 ? 17.919 -4.379 4.106 1.00 89.56 111 ARG A O 1
ATOM 879 N N . ARG A 1 112 ? 16.320 -2.795 4.144 1.00 88.38 112 ARG A N 1
ATOM 880 C CA . ARG A 1 112 ? 17.170 -1.666 4.522 1.00 88.38 112 ARG A CA 1
ATOM 881 C C . ARG A 1 112 ? 16.576 -1.019 5.763 1.00 88.38 112 ARG A C 1
ATOM 883 O O . ARG A 1 112 ? 15.356 -0.928 5.880 1.00 88.38 112 ARG A O 1
ATOM 890 N N . THR A 1 113 ? 17.443 -0.599 6.672 1.00 88.44 113 THR A N 1
ATOM 891 C CA . THR A 1 113 ? 17.064 0.155 7.865 1.00 88.44 113 THR A CA 1
ATOM 892 C C . THR A 1 113 ? 17.668 1.537 7.729 1.00 88.44 113 THR A C 1
ATOM 894 O O . THR A 1 113 ? 18.870 1.659 7.500 1.00 88.44 113 THR A O 1
ATOM 897 N N . ILE A 1 114 ? 16.830 2.557 7.859 1.00 84.31 114 ILE A N 1
ATOM 898 C CA . ILE A 1 114 ? 17.255 3.949 7.931 1.00 84.31 114 ILE A CA 1
ATOM 899 C C . ILE A 1 114 ? 16.946 4.453 9.336 1.00 84.31 114 ILE A C 1
ATOM 901 O O . ILE A 1 114 ? 15.853 4.219 9.849 1.00 84.31 114 ILE A O 1
ATOM 905 N N . ALA A 1 115 ? 17.920 5.100 9.969 1.00 82.19 115 ALA A N 1
ATOM 906 C CA . ALA A 1 115 ? 17.668 5.862 11.181 1.00 82.19 115 ALA A CA 1
ATOM 907 C C . ALA A 1 115 ? 17.067 7.213 10.778 1.00 82.19 115 ALA A C 1
ATOM 909 O O . ALA A 1 115 ? 17.554 7.850 9.835 1.00 82.19 115 ALA A O 1
ATOM 910 N N . LEU A 1 116 ? 15.997 7.604 11.465 1.00 76.69 116 LEU A N 1
ATOM 911 C CA . LEU A 1 116 ? 15.432 8.945 11.382 1.00 76.69 116 LEU A CA 1
ATOM 912 C C . LEU A 1 116 ? 15.943 9.742 12.585 1.00 76.69 116 LEU A C 1
ATOM 914 O O . LEU A 1 116 ? 16.037 9.189 13.679 1.00 76.69 116 LEU A O 1
ATOM 918 N N . ALA A 1 117 ? 16.313 10.999 12.374 1.00 73.19 117 ALA A N 1
ATOM 919 C CA . ALA A 1 117 ? 16.719 11.905 13.437 1.00 73.19 117 ALA A CA 1
ATOM 920 C C . ALA A 1 117 ? 15.515 12.276 14.316 1.00 73.19 117 ALA A C 1
ATOM 922 O O . ALA A 1 117 ? 14.408 12.488 13.812 1.00 73.19 117 ALA A O 1
ATOM 923 N N . ASP A 1 118 ? 15.738 12.393 15.625 1.00 72.88 118 ASP A N 1
ATOM 924 C CA . ASP A 1 118 ? 14.685 12.736 16.581 1.00 72.88 118 ASP A CA 1
ATOM 925 C C . ASP A 1 118 ? 14.083 14.113 16.265 1.00 72.88 118 ASP A C 1
ATOM 927 O O . ASP A 1 118 ? 14.782 15.125 16.229 1.00 72.88 118 ASP A O 1
ATOM 931 N N . GLY A 1 119 ? 12.770 14.153 16.013 1.00 61.78 119 GLY A N 1
ATOM 932 C CA . GLY A 1 119 ? 12.016 15.394 15.794 1.00 61.78 119 GLY A CA 1
ATOM 933 C C . GLY A 1 119 ? 12.352 16.168 14.510 1.00 61.78 119 GLY A C 1
ATOM 934 O O . GLY A 1 119 ? 11.814 17.256 14.306 1.00 61.78 119 GLY A O 1
ATOM 935 N N . GLY A 1 120 ? 13.216 15.640 13.638 1.00 58.16 120 GLY A N 1
ATOM 936 C CA . GLY A 1 120 ? 13.600 16.287 12.385 1.00 58.16 120 GLY A CA 1
ATOM 937 C C . GLY A 1 120 ? 12.614 16.017 11.247 1.00 58.16 120 GLY A C 1
ATOM 938 O O . GLY A 1 120 ? 12.170 14.887 11.048 1.00 58.16 120 GLY A O 1
ATOM 939 N N . GLN A 1 121 ? 12.314 17.040 10.438 1.00 65.44 121 GLN A N 1
ATOM 940 C CA . GLN A 1 121 ? 11.750 16.824 9.102 1.00 65.44 121 GLN A CA 1
ATOM 941 C C . GLN A 1 121 ? 12.861 16.305 8.191 1.00 65.44 121 GLN A C 1
ATOM 943 O O . GLN A 1 121 ? 13.590 17.073 7.565 1.00 65.44 121 GLN A O 1
ATOM 948 N N . GLU A 1 122 ? 13.028 14.988 8.158 1.00 71.94 122 GLU A N 1
ATOM 949 C CA . GLU A 1 122 ? 13.961 14.354 7.241 1.00 71.94 122 GLU A CA 1
ATOM 950 C C . GLU A 1 122 ? 13.251 13.869 5.983 1.00 71.94 122 GLU A C 1
ATOM 952 O O . GLU A 1 122 ? 12.351 13.028 6.017 1.00 71.94 122 GLU A O 1
ATOM 957 N N . GLY A 1 123 ? 13.716 14.394 4.854 1.00 81.75 123 GLY A N 1
ATOM 958 C CA . GLY A 1 123 ? 13.191 14.083 3.537 1.00 81.75 123 GLY A CA 1
ATOM 959 C C . GLY A 1 123 ? 12.254 15.151 2.988 1.00 81.75 123 GLY A C 1
ATOM 960 O O . GLY A 1 123 ? 11.858 16.094 3.667 1.00 81.75 123 GLY A O 1
ATOM 961 N N . PHE A 1 124 ? 11.930 15.000 1.710 1.00 87.00 124 PHE A N 1
ATOM 962 C CA . PHE A 1 124 ? 11.119 15.946 0.956 1.00 87.00 124 PHE A CA 1
ATOM 963 C C . PHE A 1 124 ? 9.898 15.228 0.397 1.00 87.00 124 PHE A C 1
ATOM 965 O O . PHE A 1 124 ? 10.025 14.176 -0.233 1.00 87.00 124 PHE A O 1
ATOM 972 N N . GLU A 1 125 ? 8.712 15.794 0.614 1.00 90.62 125 GLU A N 1
ATOM 973 C CA . GLU A 1 125 ? 7.510 15.325 -0.067 1.00 90.62 125 GLU A CA 1
ATOM 974 C C . GLU A 1 125 ? 7.498 15.875 -1.495 1.00 90.62 125 GLU A C 1
ATOM 976 O O . GLU A 1 125 ? 7.403 17.083 -1.715 1.00 90.62 125 GLU A O 1
ATOM 981 N N . LEU A 1 126 ? 7.561 14.979 -2.474 1.00 89.06 126 LEU A N 1
ATOM 982 C CA . LEU A 1 126 ? 7.631 15.324 -3.890 1.00 89.06 126 LEU A CA 1
ATOM 983 C C . LEU A 1 126 ? 6.486 14.661 -4.653 1.00 89.06 126 LEU A C 1
ATOM 985 O O . LEU A 1 126 ? 6.052 13.557 -4.316 1.00 89.06 126 LEU A O 1
ATOM 989 N N . SER A 1 127 ? 5.997 15.332 -5.696 1.00 87.88 127 SER A N 1
ATOM 990 C CA . SER A 1 127 ? 5.153 14.669 -6.698 1.00 87.88 127 SER A CA 1
ATOM 991 C C . SER A 1 127 ? 6.020 13.818 -7.625 1.00 87.88 127 SER A C 1
ATOM 993 O O . SER A 1 127 ? 7.128 14.220 -7.979 1.00 87.88 127 SER A O 1
ATOM 995 N N . LEU A 1 128 ? 5.504 12.679 -8.094 1.00 82.50 128 LEU A N 1
ATOM 996 C CA . LEU A 1 128 ? 6.210 11.858 -9.089 1.00 82.50 128 LEU A CA 1
ATOM 997 C C . LEU A 1 128 ? 6.461 12.589 -10.410 1.00 82.50 128 LEU A C 1
ATOM 999 O O . LEU A 1 128 ? 7.416 12.273 -11.117 1.00 82.50 128 LEU A O 1
ATOM 1003 N N . SER A 1 129 ? 5.621 13.571 -10.747 1.00 77.50 129 SER A N 1
ATOM 1004 C CA . SER A 1 129 ? 5.788 14.391 -11.949 1.00 77.50 129 SER A CA 1
ATOM 1005 C C . SER A 1 129 ? 6.680 15.617 -11.732 1.00 77.50 129 SER A C 1
ATOM 1007 O O . SER A 1 129 ? 6.871 16.395 -12.665 1.00 77.50 129 SER A O 1
ATOM 1009 N N . GLN A 1 130 ? 7.175 15.840 -10.513 1.00 82.31 130 GLN A N 1
ATOM 1010 C CA . GLN A 1 130 ? 8.012 16.990 -10.195 1.00 82.31 130 GLN A CA 1
ATOM 1011 C C . GLN A 1 130 ? 9.419 16.799 -10.771 1.00 82.31 130 GLN A C 1
ATOM 1013 O O . GLN A 1 130 ? 10.047 15.754 -10.590 1.00 82.31 130 GLN A O 1
ATOM 1018 N N . GLN A 1 131 ? 9.919 17.827 -11.456 1.00 82.00 131 GLN A N 1
ATOM 1019 C CA . GLN A 1 131 ? 11.322 17.896 -11.850 1.00 82.00 131 GLN A CA 1
ATOM 1020 C C . GLN A 1 131 ? 12.161 18.330 -10.650 1.00 82.00 131 GLN A C 1
ATOM 1022 O O . GLN A 1 131 ? 11.763 19.224 -9.901 1.00 82.00 131 GLN A O 1
ATOM 1027 N N . ILE A 1 132 ? 13.309 17.688 -10.470 1.00 84.44 132 ILE A N 1
ATOM 1028 C CA . ILE A 1 132 ? 14.238 17.976 -9.374 1.00 84.44 132 ILE A CA 1
ATOM 1029 C C . ILE A 1 132 ? 15.628 18.264 -9.936 1.00 84.44 132 ILE A C 1
ATOM 1031 O O . ILE A 1 132 ? 15.899 18.003 -11.109 1.00 84.44 132 ILE A O 1
ATOM 1035 N N . THR A 1 133 ? 16.508 18.818 -9.102 1.00 84.00 133 THR A N 1
ATOM 1036 C CA . THR A 1 133 ? 17.875 19.145 -9.514 1.00 84.00 133 THR A CA 1
ATOM 1037 C C . THR A 1 133 ? 18.606 17.877 -9.964 1.00 84.00 133 THR A C 1
ATOM 1039 O O . THR A 1 133 ? 18.680 16.921 -9.186 1.00 84.00 133 THR A O 1
ATOM 1042 N N . PRO A 1 134 ? 19.133 17.839 -11.200 1.00 83.38 134 PRO A N 1
ATOM 1043 C CA . PRO A 1 134 ? 19.881 16.691 -11.684 1.00 83.38 134 PRO A CA 1
ATOM 1044 C C . PRO A 1 134 ? 21.200 16.500 -10.926 1.00 83.38 134 PRO A C 1
ATOM 1046 O O . PRO A 1 134 ? 21.794 17.479 -10.464 1.00 83.38 134 PRO A O 1
ATOM 1049 N N . PRO A 1 135 ? 21.703 15.257 -10.831 1.00 82.12 135 PRO A N 1
ATOM 1050 C CA . PRO A 1 135 ? 23.035 15.001 -10.304 1.00 82.12 135 PRO A CA 1
ATOM 1051 C C . PRO A 1 135 ? 24.126 15.561 -11.240 1.00 82.12 135 PRO A C 1
ATOM 1053 O O . PRO A 1 135 ? 23.882 15.760 -12.437 1.00 82.12 135 PRO A O 1
ATOM 1056 N N . PRO A 1 136 ? 25.354 15.779 -10.733 1.00 82.94 136 PRO A N 1
ATOM 1057 C CA . PRO A 1 136 ? 26.489 16.171 -11.565 1.00 82.94 136 PRO A CA 1
ATOM 1058 C C . PRO A 1 136 ? 26.708 15.194 -12.731 1.00 82.94 136 PRO A C 1
ATOM 1060 O O . PRO A 1 136 ? 26.671 13.979 -12.546 1.00 82.94 136 PRO A O 1
ATOM 1063 N N . GLY A 1 137 ? 26.947 15.721 -13.935 1.00 82.75 137 GLY A N 1
ATOM 1064 C CA . GLY A 1 137 ? 27.158 14.913 -15.144 1.00 82.75 137 GLY A CA 1
ATOM 1065 C C . GLY A 1 137 ? 25.880 14.493 -15.879 1.00 82.75 137 GLY A C 1
ATOM 1066 O O . GLY A 1 137 ? 25.961 13.781 -16.880 1.00 82.75 137 GLY A O 1
ATOM 1067 N N . TRP A 1 138 ? 24.703 14.938 -15.427 1.00 83.06 138 TRP A N 1
ATOM 1068 C CA . TRP A 1 138 ? 23.469 14.779 -16.192 1.00 83.06 138 TRP A CA 1
ATOM 1069 C C . TRP A 1 138 ? 23.490 15.631 -17.475 1.00 83.06 138 TRP A C 1
ATOM 1071 O O . TRP A 1 138 ? 24.006 16.750 -17.440 1.00 83.06 138 TRP A O 1
ATOM 1081 N N . PRO A 1 139 ? 22.922 15.153 -18.601 1.00 83.94 139 PRO A N 1
ATOM 1082 C CA . PRO A 1 139 ? 22.902 15.918 -19.843 1.00 83.94 139 PRO A CA 1
ATOM 1083 C C . PRO A 1 139 ? 22.233 17.288 -19.680 1.00 83.94 139 PRO A C 1
ATOM 1085 O O . PRO A 1 139 ? 21.125 17.395 -19.148 1.00 83.94 139 PRO A O 1
ATOM 1088 N N . GLU A 1 140 ? 22.900 18.330 -20.172 1.00 80.69 140 GLU A N 1
ATOM 1089 C CA . GLU A 1 140 ? 22.413 19.706 -20.094 1.00 80.69 140 GLU A CA 1
ATOM 1090 C C . GLU A 1 140 ? 21.064 19.849 -20.819 1.00 80.69 140 GLU A C 1
ATOM 1092 O O . GLU A 1 140 ? 20.880 19.365 -21.937 1.00 80.69 140 GLU A O 1
ATOM 1097 N N . GLY A 1 141 ? 20.082 20.457 -20.148 1.00 79.06 141 GLY A N 1
ATOM 1098 C CA . GLY A 1 141 ? 18.724 20.635 -20.673 1.00 79.06 141 GLY A CA 1
ATOM 1099 C C . GLY A 1 141 ? 17.836 19.381 -20.681 1.00 79.06 141 GLY A C 1
ATOM 1100 O O . GLY A 1 141 ? 16.661 19.481 -21.038 1.00 79.06 141 GLY A O 1
ATOM 1101 N N . ALA A 1 142 ? 18.333 18.206 -20.275 1.00 79.50 142 ALA A N 1
ATOM 1102 C CA . ALA A 1 142 ? 17.495 17.014 -20.153 1.00 79.50 142 ALA A CA 1
ATOM 1103 C C . ALA A 1 142 ? 16.687 17.035 -18.840 1.00 79.50 142 ALA A C 1
ATOM 1105 O O . ALA A 1 142 ? 17.268 17.257 -17.775 1.00 79.50 142 ALA A O 1
ATOM 1106 N N . PRO A 1 143 ? 15.369 16.747 -18.868 1.00 77.81 143 PRO A N 1
ATOM 1107 C CA . PRO A 1 143 ? 14.567 16.723 -17.652 1.00 77.81 143 PRO A CA 1
ATOM 1108 C C . PRO A 1 143 ? 15.056 15.613 -16.716 1.00 77.81 143 PRO A C 1
ATOM 1110 O O . PRO A 1 143 ? 15.277 14.481 -17.151 1.00 77.81 143 PRO A O 1
ATOM 1113 N N . TYR A 1 144 ? 15.191 15.941 -15.433 1.00 79.31 144 TYR A N 1
ATOM 1114 C CA . TYR A 1 144 ? 15.469 14.979 -14.373 1.00 79.31 144 TYR A CA 1
ATOM 1115 C C . TYR A 1 144 ? 14.269 14.905 -13.434 1.00 79.31 144 TYR A C 1
ATOM 1117 O O . TYR A 1 144 ? 13.802 15.912 -12.897 1.00 79.31 144 TYR A O 1
ATOM 1125 N N . SER A 1 145 ? 13.732 13.700 -13.295 1.00 78.19 145 SER A N 1
ATOM 1126 C CA . SER A 1 145 ? 12.558 13.403 -12.476 1.00 78.19 145 SER A CA 1
ATOM 1127 C C . SER A 1 145 ? 12.928 12.412 -11.388 1.00 78.19 145 SER A C 1
ATOM 1129 O O . SER A 1 145 ? 13.861 11.631 -11.558 1.00 78.19 145 SER A O 1
ATOM 1131 N N . LEU A 1 146 ? 12.146 12.392 -10.312 1.00 79.06 146 LEU A N 1
ATOM 1132 C CA . LEU A 1 146 ? 12.391 11.514 -9.170 1.00 79.06 146 LEU A CA 1
ATOM 1133 C C . LEU A 1 146 ? 12.467 10.021 -9.539 1.00 79.06 146 LEU A C 1
ATOM 1135 O O . LEU A 1 146 ? 13.284 9.291 -8.991 1.00 79.06 146 LEU A O 1
ATOM 1139 N N . LEU A 1 147 ? 11.619 9.570 -10.467 1.00 80.56 147 LEU A N 1
ATOM 1140 C CA . LEU A 1 147 ? 11.630 8.207 -10.995 1.00 80.56 147 LEU A CA 1
ATOM 1141 C C . LEU A 1 147 ? 11.862 8.254 -12.501 1.00 80.56 147 LEU A C 1
ATOM 1143 O O . LEU A 1 147 ? 10.923 8.403 -13.287 1.00 80.56 147 LEU A O 1
ATOM 1147 N N . ASN A 1 148 ? 13.122 8.138 -12.920 1.00 74.50 148 ASN A N 1
ATOM 1148 C CA . ASN A 1 148 ? 13.442 8.159 -14.338 1.00 74.50 148 ASN A CA 1
ATOM 1149 C C . ASN A 1 148 ? 12.940 6.890 -15.031 1.00 74.50 148 ASN A C 1
ATOM 1151 O O . ASN A 1 148 ? 13.034 5.786 -14.498 1.00 74.50 148 ASN A O 1
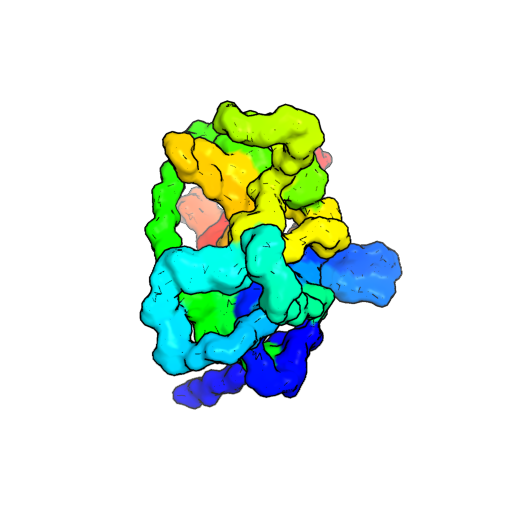ATOM 1155 N N . ARG A 1 149 ? 12.494 7.020 -16.287 1.00 71.81 149 ARG A N 1
ATOM 1156 C CA . ARG A 1 149 ? 11.956 5.896 -17.080 1.00 71.81 149 ARG A CA 1
ATOM 1157 C C . ARG A 1 149 ? 12.898 4.683 -17.156 1.00 71.81 149 ARG A C 1
ATOM 1159 O O . ARG A 1 149 ? 12.428 3.554 -17.271 1.00 71.81 149 ARG A O 1
ATOM 1166 N N . PHE A 1 150 ? 14.210 4.904 -17.125 1.00 71.88 150 PHE A N 1
ATOM 1167 C CA . PHE A 1 150 ? 15.195 3.824 -17.202 1.00 71.88 150 PHE A CA 1
ATOM 1168 C C . PHE A 1 150 ? 15.438 3.104 -15.874 1.00 71.88 150 PHE A C 1
ATOM 1170 O O . PHE A 1 150 ? 15.865 1.955 -15.898 1.00 71.88 150 PHE A O 1
ATOM 1177 N N . GLU A 1 151 ? 15.153 3.742 -14.742 1.00 72.62 151 GLU A N 1
ATOM 1178 C CA . GLU A 1 151 ? 15.191 3.127 -13.408 1.00 72.62 151 GLU A CA 1
ATOM 1179 C C . GLU A 1 151 ? 13.854 2.475 -13.074 1.00 72.62 151 GLU A C 1
ATOM 1181 O O . GLU A 1 151 ? 13.798 1.402 -12.477 1.00 72.62 151 GLU A O 1
ATOM 1186 N N . TYR A 1 152 ? 12.777 3.134 -13.496 1.00 76.62 152 TYR A N 1
ATOM 1187 C CA . TYR A 1 152 ? 11.418 2.772 -13.173 1.00 76.62 152 TYR A CA 1
ATOM 1188 C C . TYR A 1 152 ? 10.497 3.107 -14.351 1.00 76.62 152 TYR A C 1
ATOM 1190 O O . TYR A 1 152 ? 9.979 4.216 -14.505 1.00 76.62 152 TYR A O 1
ATOM 1198 N N . SER A 1 153 ? 10.341 2.140 -15.249 1.00 68.44 153 SER A N 1
ATOM 1199 C CA . SER A 1 153 ? 9.612 2.301 -16.495 1.00 68.44 153 SER A CA 1
ATOM 1200 C C . SER A 1 153 ? 8.133 2.548 -16.237 1.00 68.44 153 SER A C 1
ATOM 1202 O O . SER A 1 153 ? 7.431 1.766 -15.607 1.00 68.44 153 SER A O 1
ATOM 1204 N N . VAL A 1 154 ? 7.647 3.640 -16.808 1.00 63.19 154 VAL A N 1
ATOM 1205 C CA . VAL A 1 154 ? 6.231 3.997 -16.880 1.00 63.19 154 VAL A CA 1
ATOM 1206 C C . VAL A 1 154 ? 5.607 4.493 -15.572 1.00 63.19 154 VAL A C 1
ATOM 1208 O O . VAL A 1 154 ? 4.812 3.827 -14.917 1.00 63.19 154 VAL A O 1
ATOM 1211 N N . ILE A 1 155 ? 5.898 5.761 -15.293 1.00 62.28 155 ILE A N 1
ATOM 1212 C CA . ILE A 1 155 ? 4.998 6.707 -14.626 1.00 62.28 155 ILE A CA 1
ATOM 1213 C C . ILE A 1 155 ? 4.896 8.073 -15.380 1.00 62.28 155 ILE A C 1
ATOM 1215 O O . ILE A 1 155 ? 4.538 9.073 -14.770 1.00 62.28 155 ILE A O 1
ATOM 1219 N N . PRO A 1 156 ? 5.167 8.248 -16.701 1.00 53.28 156 PRO A N 1
ATOM 1220 C CA . PRO A 1 156 ? 4.763 9.505 -17.338 1.00 53.28 156 PRO A CA 1
ATOM 1221 C C . PRO A 1 156 ? 3.236 9.544 -17.485 1.00 53.28 156 PRO A C 1
ATOM 1223 O O . PRO A 1 156 ? 2.662 8.742 -18.215 1.00 53.28 156 PRO A O 1
ATOM 1226 N N . ASN A 1 157 ? 2.575 10.486 -16.807 1.00 64.12 157 ASN A N 1
ATOM 1227 C CA . ASN A 1 157 ? 1.124 10.757 -16.844 1.00 64.12 157 ASN A CA 1
ATOM 1228 C C . ASN A 1 157 ? 0.184 9.738 -16.177 1.00 64.12 157 ASN A C 1
ATOM 1230 O O . ASN A 1 157 ? -0.983 10.059 -15.949 1.00 64.12 157 ASN A O 1
ATOM 1234 N N . ILE A 1 158 ? 0.668 8.551 -15.834 1.00 72.81 158 ILE A N 1
ATOM 1235 C CA . ILE A 1 158 ? -0.015 7.626 -14.926 1.00 72.81 158 ILE A CA 1
ATOM 1236 C C . ILE A 1 158 ? 0.395 8.053 -13.512 1.00 72.81 158 ILE A C 1
ATOM 1238 O O . ILE A 1 158 ? 1.569 8.298 -13.306 1.00 72.81 158 ILE A O 1
ATOM 1242 N N . MET A 1 159 ? -0.522 8.199 -12.553 1.00 79.62 159 MET A N 1
ATOM 1243 C CA . MET A 1 159 ? -0.206 8.663 -11.184 1.00 79.62 159 MET A CA 1
ATOM 1244 C C . MET A 1 159 ? 0.256 10.138 -11.040 1.00 79.62 159 MET A C 1
ATOM 1246 O O . MET A 1 159 ? 1.097 10.444 -10.197 1.00 79.62 159 MET A O 1
ATOM 1250 N N . ARG A 1 160 ? -0.290 11.080 -11.827 1.00 77.62 160 ARG A N 1
ATOM 1251 C CA . ARG A 1 160 ? 0.080 12.518 -11.772 1.00 77.62 160 ARG A CA 1
ATOM 1252 C C . ARG A 1 160 ? -0.101 13.163 -10.395 1.00 77.62 160 ARG A C 1
ATOM 1254 O O . ARG A 1 160 ? 0.612 14.108 -10.074 1.00 77.62 160 ARG A O 1
ATOM 1261 N N . SER A 1 161 ? -1.062 12.688 -9.609 1.00 82.62 161 SER A N 1
ATOM 1262 C CA . SER A 1 161 ? -1.343 13.210 -8.268 1.00 82.62 161 SER A CA 1
ATOM 1263 C C . SER A 1 161 ? -0.665 12.395 -7.164 1.00 82.62 161 SER A C 1
ATOM 1265 O O . SER A 1 161 ? -0.922 12.638 -5.985 1.00 82.62 161 SER A O 1
ATOM 1267 N N . SER A 1 162 ? 0.170 11.414 -7.523 1.00 88.06 162 SER A N 1
ATOM 1268 C CA . SER A 1 162 ? 0.908 10.620 -6.546 1.00 88.06 162 SER A CA 1
ATOM 1269 C C . SER A 1 162 ? 2.037 11.428 -5.924 1.00 88.06 162 SER A C 1
ATOM 1271 O O . SER A 1 162 ? 2.755 12.165 -6.606 1.00 88.06 162 SER A O 1
ATOM 1273 N N . ARG A 1 163 ? 2.188 11.260 -4.610 1.00 89.06 163 ARG A N 1
ATOM 1274 C CA . ARG A 1 163 ? 3.224 11.904 -3.811 1.00 89.06 163 ARG A CA 1
ATOM 1275 C C . ARG A 1 163 ? 4.005 10.854 -3.039 1.00 89.06 163 ARG A C 1
ATOM 1277 O O . ARG A 1 163 ? 3.479 9.821 -2.619 1.00 89.06 163 ARG A O 1
ATOM 1284 N N . CYS A 1 164 ? 5.277 11.127 -2.831 1.00 90.81 164 CYS A N 1
ATOM 1285 C CA . CYS A 1 164 ? 6.170 10.248 -2.098 1.00 90.81 164 CYS A CA 1
ATOM 1286 C C . CYS A 1 164 ? 7.137 11.056 -1.246 1.00 90.81 164 CYS A C 1
ATOM 1288 O O . CYS A 1 164 ? 7.452 12.207 -1.546 1.00 90.81 164 CYS A O 1
ATOM 1290 N N . LEU A 1 165 ? 7.626 10.409 -0.198 1.00 91.25 165 LEU A N 1
ATOM 1291 C CA . LEU A 1 165 ? 8.712 10.903 0.623 1.00 91.25 165 LEU A CA 1
ATOM 1292 C C . LEU A 1 165 ? 10.041 10.472 -0.005 1.00 91.25 165 LEU A C 1
ATOM 1294 O O . LEU A 1 165 ? 10.261 9.278 -0.221 1.00 91.25 165 LEU A O 1
ATOM 1298 N N . MET A 1 166 ? 10.912 11.436 -0.291 1.00 90.50 166 MET A N 1
ATOM 1299 C CA . MET A 1 166 ? 12.289 11.204 -0.725 1.00 90.50 166 MET A CA 1
ATOM 1300 C C . MET A 1 166 ? 13.244 11.446 0.443 1.00 90.50 166 MET A C 1
ATOM 1302 O O . MET A 1 166 ? 13.246 12.539 1.003 1.00 90.50 166 MET A O 1
ATOM 1306 N N . ILE A 1 167 ? 14.081 10.465 0.781 1.00 89.44 167 ILE A N 1
ATOM 1307 C CA . ILE A 1 167 ? 15.109 10.582 1.824 1.00 89.44 167 ILE A CA 1
ATOM 1308 C C . ILE A 1 167 ? 16.471 10.266 1.207 1.00 89.44 167 ILE A C 1
ATOM 1310 O O . ILE A 1 167 ? 16.671 9.180 0.667 1.00 89.44 167 ILE A O 1
ATOM 1314 N N . ASN A 1 168 ? 17.416 11.194 1.337 1.00 86.62 168 ASN A N 1
ATOM 1315 C CA . ASN A 1 168 ? 18.791 11.014 0.872 1.00 86.62 168 ASN A CA 1
ATOM 1316 C C . ASN A 1 168 ? 19.680 10.558 2.037 1.00 86.62 168 ASN A C 1
ATOM 1318 O O . ASN A 1 168 ? 19.673 11.184 3.101 1.00 86.62 168 ASN A O 1
ATOM 1322 N N . ARG A 1 169 ? 20.448 9.478 1.848 1.00 85.50 169 ARG A N 1
ATOM 1323 C CA . ARG A 1 169 ? 21.381 8.925 2.845 1.00 85.50 169 ARG A CA 1
ATOM 1324 C C . ARG A 1 169 ? 22.665 8.450 2.179 1.00 85.50 169 ARG A C 1
ATOM 1326 O O . ARG A 1 169 ? 22.716 7.359 1.619 1.00 85.50 169 ARG A O 1
ATOM 1333 N N . GLY A 1 170 ? 23.719 9.255 2.291 1.00 82.94 170 GLY A N 1
ATOM 1334 C CA . GLY A 1 170 ? 24.971 8.976 1.592 1.00 82.94 170 GLY A CA 1
ATOM 1335 C C . GLY A 1 170 ? 24.728 8.929 0.084 1.00 82.94 170 GLY A C 1
ATOM 1336 O O . GLY A 1 170 ? 24.226 9.896 -0.482 1.00 82.94 170 GLY A O 1
ATOM 1337 N N . GLU A 1 171 ? 25.045 7.796 -0.539 1.00 81.56 171 GLU A N 1
ATOM 1338 C CA . GLU A 1 171 ? 24.833 7.558 -1.975 1.00 81.56 171 GLU A CA 1
ATOM 1339 C C . GLU A 1 171 ? 23.442 6.984 -2.304 1.00 81.56 171 GLU A C 1
ATOM 1341 O O . GLU A 1 171 ? 23.062 6.918 -3.472 1.00 81.56 171 GLU A O 1
ATOM 1346 N N . ASP A 1 172 ? 22.665 6.582 -1.293 1.00 84.56 172 ASP A N 1
ATOM 1347 C CA . ASP A 1 172 ? 21.348 5.981 -1.487 1.00 84.56 172 ASP A CA 1
ATOM 1348 C C . ASP A 1 172 ? 20.234 7.040 -1.426 1.00 84.56 172 ASP A C 1
ATOM 1350 O O . ASP A 1 172 ? 20.181 7.890 -0.532 1.00 84.56 172 ASP A O 1
ATOM 1354 N N . THR A 1 173 ? 19.284 6.940 -2.359 1.00 86.19 173 THR A N 1
ATOM 1355 C CA . THR A 1 173 ? 18.025 7.699 -2.344 1.00 86.19 173 THR A CA 1
ATOM 1356 C C . THR A 1 173 ? 16.863 6.743 -2.095 1.00 86.19 173 THR A C 1
ATOM 1358 O O . THR A 1 173 ? 16.631 5.810 -2.864 1.00 86.19 173 THR A O 1
ATOM 1361 N N . PHE A 1 174 ? 16.116 6.974 -1.018 1.00 88.94 174 PHE A N 1
ATOM 1362 C CA . PHE A 1 174 ? 14.925 6.207 -0.666 1.00 88.94 174 PHE A CA 1
ATOM 1363 C C . PHE A 1 174 ? 13.681 6.953 -1.128 1.00 88.94 174 PHE A C 1
ATOM 1365 O O . PHE A 1 174 ? 13.473 8.104 -0.752 1.00 88.94 174 PHE A O 1
ATOM 1372 N N . ILE A 1 175 ? 12.837 6.284 -1.910 1.00 89.31 175 ILE A N 1
ATOM 1373 C CA . ILE A 1 175 ? 11.577 6.834 -2.415 1.00 89.31 175 ILE A CA 1
ATOM 1374 C C . ILE A 1 175 ? 10.443 5.993 -1.842 1.00 89.31 175 ILE A C 1
ATOM 1376 O O . ILE A 1 175 ? 10.301 4.815 -2.172 1.00 89.31 175 ILE A O 1
ATOM 1380 N N . ILE A 1 176 ? 9.644 6.591 -0.962 1.00 90.38 176 ILE A N 1
ATOM 1381 C CA . ILE A 1 176 ? 8.586 5.900 -0.224 1.00 90.38 176 ILE A CA 1
ATOM 1382 C C . ILE A 1 176 ? 7.235 6.494 -0.641 1.00 90.38 176 ILE A C 1
ATOM 1384 O O . ILE A 1 176 ? 6.948 7.645 -0.303 1.00 90.38 176 ILE A O 1
ATOM 1388 N N . PRO A 1 177 ? 6.378 5.749 -1.365 1.00 89.81 177 PRO A N 1
ATOM 1389 C CA . PRO A 1 177 ? 5.042 6.222 -1.708 1.00 89.81 177 PRO A CA 1
ATOM 1390 C C . PRO A 1 177 ? 4.241 6.568 -0.453 1.00 89.81 177 PRO A C 1
ATOM 1392 O O . PRO A 1 177 ? 4.245 5.812 0.523 1.00 89.81 177 PRO A O 1
ATOM 1395 N N . ARG A 1 178 ? 3.480 7.665 -0.500 1.00 90.69 178 ARG A N 1
ATOM 1396 C CA . ARG A 1 178 ? 2.631 8.101 0.617 1.00 90.69 178 ARG A CA 1
ATOM 1397 C C . ARG A 1 178 ? 1.662 7.008 1.071 1.00 90.69 178 ARG A C 1
ATOM 1399 O O . ARG A 1 178 ? 1.457 6.821 2.266 1.00 90.69 178 ARG A O 1
ATOM 1406 N N . MET A 1 179 ? 1.104 6.246 0.131 1.00 90.75 179 MET A N 1
ATOM 1407 C CA . MET A 1 179 ? 0.191 5.147 0.454 1.00 90.75 179 MET A CA 1
ATOM 1408 C C . MET A 1 179 ? 0.874 4.019 1.237 1.00 90.75 179 MET A C 1
ATOM 1410 O O . MET A 1 179 ? 0.252 3.411 2.101 1.00 90.75 179 MET A O 1
ATOM 1414 N N . THR A 1 180 ? 2.161 3.757 0.995 1.00 90.56 180 THR A N 1
ATOM 1415 C CA . THR A 1 180 ? 2.924 2.773 1.776 1.00 90.56 180 THR A CA 1
ATOM 1416 C C . THR A 1 180 ? 3.064 3.224 3.229 1.00 90.56 180 THR A C 1
ATOM 1418 O O . THR A 1 180 ? 2.881 2.414 4.136 1.00 90.56 180 THR A O 1
ATOM 1421 N N . ILE A 1 181 ? 3.318 4.517 3.461 1.00 91.12 181 ILE A N 1
ATOM 1422 C CA . ILE A 1 181 ? 3.345 5.115 4.807 1.00 91.12 181 ILE A CA 1
ATOM 1423 C C . ILE A 1 181 ? 1.967 4.969 5.463 1.00 91.12 181 ILE A C 1
ATOM 1425 O O . ILE A 1 181 ? 1.861 4.393 6.544 1.00 91.12 181 ILE A O 1
ATOM 1429 N N . PHE A 1 182 ? 0.906 5.404 4.778 1.00 91.56 182 PHE A N 1
ATOM 1430 C CA . PHE A 1 182 ? -0.466 5.319 5.282 1.00 91.56 182 PHE A CA 1
ATOM 1431 C C . PHE A 1 182 ? -0.849 3.892 5.695 1.00 91.56 182 PHE A C 1
ATOM 1433 O O . PHE A 1 182 ? -1.283 3.652 6.818 1.00 91.56 182 PHE A O 1
ATOM 1440 N N . LYS A 1 183 ? -0.610 2.919 4.816 1.00 91.75 183 LYS A N 1
ATOM 1441 C CA . LYS A 1 183 ? -0.847 1.502 5.092 1.00 91.75 183 LYS A CA 1
ATOM 1442 C C . LYS A 1 183 ? -0.077 0.969 6.295 1.00 91.75 183 LYS A C 1
ATOM 1444 O O . LYS A 1 183 ? -0.588 0.128 7.019 1.00 91.75 183 LYS A O 1
ATOM 1449 N N . THR A 1 184 ? 1.169 1.396 6.455 1.00 90.50 184 THR A N 1
ATOM 1450 C CA . THR A 1 184 ? 2.045 0.854 7.497 1.00 90.50 184 THR A CA 1
ATOM 1451 C C . THR A 1 184 ? 1.624 1.356 8.870 1.00 90.50 184 THR A C 1
ATOM 1453 O O . THR A 1 184 ? 1.585 0.578 9.817 1.00 90.50 184 THR A O 1
ATOM 1456 N N . PHE A 1 185 ? 1.291 2.644 8.968 1.00 89.94 185 PHE A N 1
ATOM 1457 C CA . PHE A 1 185 ? 1.051 3.295 10.252 1.00 89.94 185 PHE A CA 1
ATOM 1458 C C . PHE A 1 185 ? -0.428 3.425 10.617 1.00 89.94 185 PHE A C 1
ATOM 1460 O O . PHE A 1 185 ? -0.744 3.367 11.794 1.00 89.94 185 PHE A O 1
ATOM 1467 N N . TYR A 1 186 ? -1.331 3.559 9.644 1.00 91.19 186 TYR A N 1
ATOM 1468 C CA . TYR A 1 186 ? -2.750 3.858 9.892 1.00 91.19 186 TYR A CA 1
ATOM 1469 C C . TYR A 1 186 ? -3.678 2.733 9.429 1.00 91.19 186 TYR A C 1
ATOM 1471 O O . TYR A 1 186 ? -4.635 2.390 10.114 1.00 91.19 186 TYR A O 1
ATOM 1479 N N . ALA A 1 187 ? -3.371 2.103 8.294 1.00 91.88 187 ALA A N 1
ATOM 1480 C CA . ALA A 1 187 ? -4.220 1.083 7.678 1.00 91.88 187 ALA A CA 1
ATOM 1481 C C . ALA A 1 187 ? -3.545 -0.303 7.528 1.00 91.88 187 ALA A C 1
ATOM 1483 O O . ALA A 1 187 ? -3.556 -0.858 6.422 1.00 91.88 187 ALA A O 1
ATOM 1484 N N . PRO A 1 188 ? -2.969 -0.900 8.597 1.00 93.50 188 PRO A N 1
ATOM 1485 C CA . PRO A 1 188 ? -2.294 -2.199 8.505 1.00 93.50 188 PRO A CA 1
ATOM 1486 C C . PRO A 1 188 ? -3.267 -3.388 8.461 1.00 93.50 188 PRO A C 1
ATOM 1488 O O . PRO A 1 188 ? -2.865 -4.502 8.133 1.00 93.50 188 PRO A O 1
ATOM 1491 N N . HIS A 1 189 ? -4.546 -3.165 8.776 1.00 94.62 189 HIS A N 1
ATOM 1492 C CA . HIS A 1 189 ? -5.599 -4.180 8.809 1.00 94.62 189 HIS A CA 1
ATOM 1493 C C . HIS A 1 189 ? -6.840 -3.719 8.046 1.00 94.62 189 HIS A C 1
ATOM 1495 O O . HIS A 1 189 ? -7.082 -2.520 7.924 1.00 94.62 189 HIS A O 1
ATOM 1501 N N . THR A 1 190 ? -7.646 -4.660 7.547 1.00 93.50 190 THR A N 1
ATOM 1502 C CA . THR A 1 190 ? -8.813 -4.363 6.701 1.00 93.50 190 THR A CA 1
ATOM 1503 C C . THR A 1 190 ? -9.824 -3.450 7.389 1.00 93.50 190 THR A C 1
ATOM 1505 O O . THR A 1 190 ? -10.284 -2.500 6.763 1.00 93.50 190 THR A O 1
ATOM 1508 N N . GLU A 1 191 ? -10.148 -3.693 8.659 1.00 94.12 191 GLU A N 1
ATOM 1509 C CA . GLU A 1 191 ? -11.103 -2.847 9.394 1.00 94.12 191 GLU A CA 1
ATOM 1510 C C . GLU A 1 191 ? -10.537 -1.446 9.678 1.00 94.12 191 GLU A C 1
ATOM 1512 O O . GLU A 1 191 ? -11.225 -0.457 9.454 1.00 94.12 191 GLU A O 1
ATOM 1517 N N . LEU A 1 192 ? -9.246 -1.336 10.019 1.00 93.62 192 LEU A N 1
ATOM 1518 C CA . LEU A 1 192 ? -8.572 -0.037 10.168 1.00 93.62 192 LEU A CA 1
ATOM 1519 C C . LEU A 1 192 ? -8.568 0.744 8.846 1.00 93.62 192 LEU A C 1
ATOM 1521 O O . LEU A 1 192 ? -8.874 1.932 8.814 1.00 93.62 192 LEU A O 1
ATOM 1525 N N . ALA A 1 193 ? -8.269 0.068 7.735 1.00 92.56 193 ALA A N 1
ATOM 1526 C CA . ALA A 1 193 ? -8.264 0.677 6.412 1.00 92.56 193 ALA A CA 1
ATOM 1527 C C . ALA A 1 193 ? -9.653 1.186 6.000 1.00 92.56 193 ALA A C 1
ATOM 1529 O O . ALA A 1 193 ? -9.755 2.235 5.369 1.00 92.56 193 ALA A O 1
ATOM 1530 N N . LYS A 1 194 ? -10.724 0.461 6.350 1.00 91.38 194 LYS A N 1
ATOM 1531 C CA . LYS A 1 194 ? -12.100 0.919 6.122 1.00 91.38 194 LYS A CA 1
ATOM 1532 C C . LYS A 1 194 ? -12.411 2.158 6.957 1.00 91.38 194 LYS A C 1
ATOM 1534 O O . LYS A 1 194 ? -12.823 3.150 6.365 1.00 91.38 194 LYS A O 1
ATOM 1539 N N . ALA A 1 195 ? -12.137 2.124 8.262 1.00 91.19 195 ALA A N 1
ATOM 1540 C CA . ALA A 1 195 ? -12.424 3.231 9.170 1.00 91.19 195 ALA A CA 1
ATOM 1541 C C . ALA A 1 195 ? -11.699 4.520 8.744 1.00 91.19 195 ALA A C 1
ATOM 1543 O O . ALA A 1 195 ? -12.337 5.542 8.497 1.00 91.19 195 ALA A O 1
ATOM 1544 N N . PHE A 1 196 ? -10.378 4.458 8.522 1.00 89.62 196 PHE A N 1
ATOM 1545 C CA . PHE A 1 196 ? -9.588 5.627 8.104 1.00 89.62 196 PHE A CA 1
ATOM 1546 C C . PHE A 1 196 ? -9.963 6.180 6.724 1.00 89.62 196 PHE A C 1
ATOM 1548 O O . PHE A 1 196 ? -9.738 7.357 6.448 1.00 89.62 196 PHE A O 1
ATOM 1555 N N . CYS A 1 197 ? -10.504 5.351 5.830 1.00 87.56 197 CYS A N 1
ATOM 1556 C CA . CYS A 1 197 ? -10.930 5.795 4.504 1.00 87.56 197 CYS A CA 1
ATOM 1557 C C . CYS A 1 197 ? -12.435 6.095 4.414 1.00 87.56 197 CYS A C 1
ATOM 1559 O O . CYS A 1 197 ? -12.890 6.550 3.363 1.00 87.56 197 CYS A O 1
ATOM 1561 N N . GLY A 1 198 ? -13.200 5.830 5.475 1.00 84.69 198 GLY A N 1
ATOM 1562 C CA . GLY A 1 198 ? -14.653 5.991 5.529 1.00 84.69 198 GLY A CA 1
ATOM 1563 C C . GLY A 1 198 ? -15.113 7.399 5.912 1.00 84.69 198 GLY A C 1
ATOM 1564 O O . GLY A 1 198 ? -16.287 7.730 5.732 1.00 84.69 198 GLY A O 1
ATOM 1565 N N . GLY A 1 199 ? -14.222 8.243 6.432 1.00 84.06 199 GLY A N 1
ATOM 1566 C CA . GLY A 1 199 ? -14.542 9.609 6.841 1.00 84.06 199 GLY A CA 1
ATOM 1567 C C . GLY A 1 199 ? -13.577 10.154 7.895 1.00 84.06 199 GLY A C 1
ATOM 1568 O O . GLY A 1 199 ? -12.495 9.592 8.075 1.00 84.06 199 GLY A O 1
ATOM 1569 N N . PRO A 1 200 ? -13.951 11.250 8.579 1.00 86.12 200 PRO A N 1
ATOM 1570 C CA . PRO A 1 200 ? -13.205 11.764 9.721 1.00 86.12 200 PRO A CA 1
ATOM 1571 C C . PRO A 1 200 ? -13.021 10.683 10.789 1.00 86.12 200 PRO A C 1
ATOM 1573 O O . PRO A 1 200 ? -13.961 9.968 11.123 1.00 86.12 200 PRO A O 1
ATOM 1576 N N . TRP A 1 201 ? -11.812 10.578 11.340 1.00 87.31 201 TRP A N 1
ATOM 1577 C CA . TRP A 1 201 ? -11.463 9.518 12.290 1.00 87.31 201 TRP A CA 1
ATOM 1578 C C . TRP A 1 201 ? -12.372 9.490 13.525 1.00 87.31 201 TRP A C 1
ATOM 1580 O O . TRP A 1 201 ? -12.810 8.424 13.947 1.00 87.31 201 TRP A O 1
ATOM 1590 N N . ASN A 1 202 ? -12.707 10.664 14.062 1.00 86.31 202 ASN A N 1
ATOM 1591 C CA . ASN A 1 202 ? -13.544 10.790 15.257 1.00 86.31 202 ASN A CA 1
ATOM 1592 C C . ASN A 1 202 ? -14.956 10.216 15.062 1.00 86.31 202 ASN A C 1
ATOM 1594 O O . ASN A 1 202 ? -15.544 9.736 16.026 1.00 86.31 202 ASN A O 1
ATOM 1598 N N . ASP A 1 203 ? -15.462 10.223 13.827 1.00 88.69 203 ASP A N 1
ATOM 1599 C CA . ASP A 1 203 ? -16.797 9.721 13.480 1.00 88.69 203 ASP A CA 1
ATOM 1600 C C . ASP A 1 203 ? -16.792 8.218 13.160 1.00 88.69 203 ASP A C 1
ATOM 1602 O O . ASP A 1 203 ? -17.843 7.636 12.918 1.00 88.69 203 ASP A O 1
ATOM 1606 N N . ARG A 1 204 ? -15.602 7.611 13.070 1.00 90.19 204 ARG A N 1
ATOM 1607 C CA . ARG A 1 204 ? -15.374 6.222 12.632 1.00 90.19 204 ARG A CA 1
ATOM 1608 C C . ARG A 1 204 ? -14.706 5.366 13.702 1.00 90.19 204 ARG A C 1
ATOM 1610 O O . ARG A 1 204 ? -14.370 4.210 13.459 1.00 90.19 204 ARG A O 1
ATOM 1617 N N . LEU A 1 205 ? -14.449 5.950 14.867 1.00 89.75 205 LEU A N 1
ATOM 1618 C CA . LEU A 1 205 ? -13.709 5.315 15.947 1.00 89.75 205 LEU A CA 1
ATOM 1619 C C . LEU A 1 205 ? -14.450 4.077 16.483 1.00 89.75 205 LEU A C 1
ATOM 1621 O O . LEU A 1 205 ? -13.831 3.050 16.761 1.00 89.75 205 LEU A O 1
ATOM 1625 N N . ASP A 1 206 ? -15.777 4.154 16.549 1.00 91.12 206 ASP A N 1
ATOM 1626 C CA . ASP A 1 206 ? -16.680 3.072 16.947 1.00 91.12 206 ASP A CA 1
ATOM 1627 C C . ASP A 1 206 ? -16.649 1.855 16.000 1.00 91.12 206 ASP A C 1
ATOM 1629 O O . ASP A 1 206 ? -16.997 0.746 16.405 1.00 91.12 206 ASP A O 1
ATOM 1633 N N . GLU A 1 207 ? -16.171 2.012 14.760 1.00 92.19 207 GLU A N 1
ATOM 1634 C CA . GLU A 1 207 ? -16.009 0.905 13.805 1.00 92.19 207 GLU A CA 1
ATOM 1635 C C . GLU A 1 207 ? -14.856 -0.044 14.173 1.00 92.19 207 GLU A C 1
ATOM 1637 O O . GLU A 1 207 ? -14.796 -1.173 13.677 1.00 92.19 207 GLU A O 1
ATOM 1642 N N . VAL A 1 208 ? -13.929 0.387 15.037 1.00 94.00 208 VAL A N 1
ATOM 1643 C CA . VAL A 1 208 ? -12.713 -0.376 15.380 1.00 94.00 208 VAL A CA 1
ATOM 1644 C C . VAL A 1 208 ? -12.491 -0.559 16.878 1.00 94.00 208 VAL A C 1
ATOM 1646 O O . VAL A 1 208 ? -11.854 -1.537 17.278 1.00 94.00 208 VAL A O 1
ATOM 1649 N N . ILE A 1 209 ? -13.058 0.313 17.710 1.00 92.94 209 ILE A N 1
ATOM 1650 C CA . ILE A 1 209 ? -13.117 0.147 19.165 1.00 92.94 209 ILE A CA 1
ATOM 1651 C C . ILE A 1 209 ? -14.557 0.284 19.654 1.00 92.94 209 ILE A C 1
ATOM 1653 O O . ILE A 1 209 ? -15.366 0.966 19.042 1.00 92.94 209 ILE A O 1
ATOM 1657 N N . CYS A 1 210 ? -14.894 -0.361 20.763 1.00 90.94 210 CYS A N 1
ATOM 1658 C CA . CYS A 1 210 ? -16.194 -0.193 21.394 1.00 90.94 210 CYS A CA 1
ATOM 1659 C C . CYS A 1 210 ? -16.156 1.016 22.335 1.00 90.94 210 CYS A C 1
ATOM 1661 O O . CYS A 1 210 ? -15.304 1.086 23.225 1.00 90.94 210 CYS A O 1
ATOM 1663 N N . LEU A 1 211 ? -17.065 1.968 22.125 1.00 88.38 211 LEU A N 1
ATOM 1664 C CA . LEU A 1 211 ? -17.199 3.179 22.944 1.00 88.38 211 LEU A CA 1
ATOM 1665 C C . LEU A 1 211 ? -18.329 3.081 23.980 1.00 88.38 211 LEU A C 1
ATOM 1667 O O . LEU A 1 211 ? -18.477 3.993 24.793 1.00 88.38 211 LEU A O 1
ATOM 1671 N N . ASP A 1 212 ? -19.097 1.992 23.948 1.00 86.31 212 ASP A N 1
ATOM 1672 C CA . ASP A 1 212 ? -20.222 1.761 24.847 1.00 86.31 212 ASP A CA 1
ATOM 1673 C C . ASP A 1 212 ? -19.764 1.337 26.247 1.00 86.31 212 ASP A C 1
ATOM 1675 O O . ASP A 1 212 ? -18.682 0.770 26.445 1.00 86.31 212 ASP A O 1
ATOM 1679 N N . ASP A 1 213 ? -20.641 1.585 27.218 1.00 84.19 213 ASP A N 1
ATOM 1680 C CA . ASP A 1 213 ? -20.464 1.154 28.599 1.00 84.19 213 ASP A CA 1
ATOM 1681 C C . ASP A 1 213 ? -21.087 -0.228 28.773 1.00 84.19 213 ASP A C 1
ATOM 1683 O O . ASP A 1 213 ? -22.292 -0.412 28.588 1.00 84.19 213 ASP A O 1
ATOM 1687 N N . PHE A 1 214 ? -20.270 -1.214 29.142 1.00 84.19 214 PHE A N 1
ATOM 1688 C CA . PHE A 1 214 ? -20.767 -2.555 29.422 1.00 84.19 214 PHE A CA 1
ATOM 1689 C C . PHE A 1 214 ? -21.286 -2.655 30.857 1.00 84.19 214 PHE A C 1
ATOM 1691 O O . PHE A 1 214 ? -20.697 -2.101 31.785 1.00 84.19 214 PHE A O 1
ATOM 1698 N N . GLU A 1 215 ? -22.329 -3.462 31.069 1.00 82.06 215 GLU A N 1
ATOM 1699 C CA . GLU A 1 215 ? -22.859 -3.774 32.409 1.00 82.06 215 GLU A CA 1
ATOM 1700 C C . GLU A 1 215 ? -21.801 -4.389 33.343 1.00 82.06 215 GLU A C 1
ATOM 1702 O O . GLU A 1 215 ? -21.876 -4.248 34.560 1.00 82.06 215 GLU A O 1
ATOM 1707 N N . SER A 1 216 ? -20.770 -5.026 32.777 1.00 82.81 216 SER A N 1
ATOM 1708 C CA . SER A 1 216 ? -19.605 -5.539 33.508 1.00 82.81 216 SER A CA 1
ATOM 1709 C C . SER A 1 216 ? -18.693 -4.444 34.081 1.00 82.81 216 SER A C 1
ATOM 1711 O O . SER A 1 216 ? -17.726 -4.761 34.772 1.00 82.81 216 SER A O 1
ATOM 1713 N N . GLY A 1 217 ? -18.958 -3.169 33.775 1.00 82.56 217 GLY A N 1
ATOM 1714 C CA . GLY A 1 217 ? -18.111 -2.027 34.119 1.00 82.56 217 GLY A CA 1
ATOM 1715 C C . GLY A 1 217 ? -16.895 -1.855 33.204 1.00 82.56 217 GLY A C 1
ATOM 1716 O O . GLY A 1 217 ? -16.088 -0.951 33.423 1.00 82.56 217 GLY A O 1
ATOM 1717 N N . LEU A 1 218 ? -16.736 -2.703 32.181 1.00 84.00 218 LEU A N 1
ATOM 1718 C CA . LEU A 1 218 ? -15.689 -2.540 31.176 1.00 84.00 218 LEU A CA 1
ATOM 1719 C C . LEU A 1 218 ? -16.038 -1.372 30.248 1.00 84.00 218 LEU A C 1
ATOM 1721 O O . LEU A 1 218 ? -17.156 -1.275 29.751 1.00 84.00 218 LEU A O 1
ATOM 1725 N N . LYS A 1 219 ? -15.058 -0.504 29.995 1.00 88.25 219 LYS A N 1
ATOM 1726 C CA . LYS A 1 219 ? -15.182 0.636 29.081 1.00 88.25 219 LYS A CA 1
ATOM 1727 C C . LYS A 1 219 ? -13.846 0.957 28.425 1.00 88.25 219 LYS A C 1
ATOM 1729 O O . LYS A 1 219 ? -12.808 0.861 29.085 1.00 88.25 219 LYS A O 1
ATOM 1734 N N . THR A 1 220 ? -13.868 1.402 27.171 1.00 88.62 220 THR A N 1
ATOM 1735 C CA . THR A 1 220 ? -12.696 2.028 26.546 1.00 88.62 220 THR A CA 1
ATOM 1736 C C . THR A 1 220 ? -12.413 3.381 27.204 1.00 88.62 220 THR A C 1
ATOM 1738 O O . THR A 1 220 ? -13.169 4.335 27.032 1.00 88.62 220 THR A O 1
ATOM 1741 N N . GLN A 1 221 ? -11.329 3.475 27.974 1.00 87.50 221 GLN A N 1
ATOM 1742 C CA . GLN A 1 221 ? -10.966 4.683 28.714 1.00 87.50 221 GLN A CA 1
ATOM 17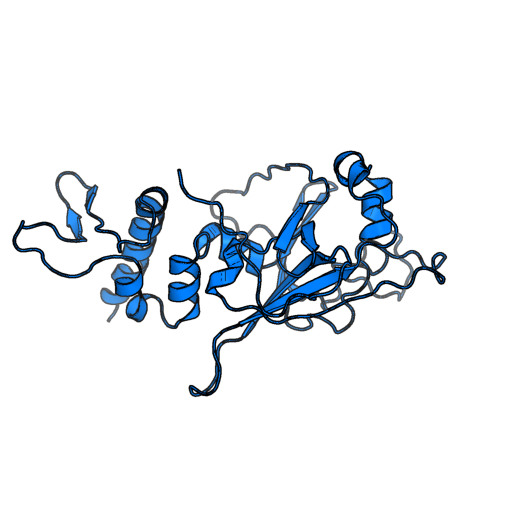43 C C . GLN A 1 221 ? -9.487 4.719 29.108 1.00 87.50 221 GLN A C 1
ATOM 1745 O O . GLN A 1 221 ? -8.830 3.686 29.267 1.00 87.50 221 GLN A O 1
ATOM 1750 N N . LYS A 1 222 ? -8.986 5.932 29.359 1.00 85.19 222 LYS A N 1
ATOM 1751 C CA . LYS A 1 222 ? -7.724 6.135 30.070 1.00 85.19 222 LYS A CA 1
ATOM 1752 C C . LYS A 1 222 ? -7.969 5.986 31.571 1.00 85.19 222 LYS A C 1
ATOM 1754 O O . LYS A 1 222 ? -8.773 6.714 32.146 1.00 85.19 222 LYS A O 1
ATOM 1759 N N . ILE A 1 223 ? -7.263 5.061 32.204 1.00 83.62 223 ILE A N 1
ATOM 1760 C CA . ILE A 1 223 ? -7.225 4.900 33.656 1.00 83.62 223 ILE A CA 1
ATOM 1761 C C . ILE A 1 223 ? -6.033 5.719 34.158 1.00 83.62 223 ILE A C 1
ATOM 1763 O O . ILE A 1 223 ? -4.939 5.632 33.607 1.00 83.62 223 ILE A O 1
ATOM 1767 N N . THR A 1 224 ? -6.254 6.568 35.158 1.00 79.94 224 THR A N 1
ATOM 1768 C CA . THR A 1 224 ? -5.249 7.522 35.658 1.00 79.94 224 THR A CA 1
ATOM 1769 C C . THR A 1 224 ? -4.343 6.942 36.743 1.00 79.94 224 THR A C 1
ATOM 1771 O O . THR A 1 224 ? -3.230 7.430 36.921 1.00 79.94 224 THR A O 1
ATOM 1774 N N . HIS A 1 225 ? -4.776 5.888 37.442 1.00 76.94 225 HIS A N 1
ATOM 1775 C CA . HIS A 1 225 ? -4.027 5.265 38.537 1.00 76.94 225 HIS A CA 1
ATOM 1776 C C . HIS A 1 225 ? -4.207 3.733 38.540 1.00 76.94 225 HIS A C 1
ATOM 1778 O O . HIS A 1 225 ? -5.227 3.255 39.036 1.00 76.94 225 HIS A O 1
ATOM 1784 N N . PRO A 1 226 ? -3.247 2.938 38.025 1.00 79.00 226 PRO A N 1
ATOM 1785 C CA . PRO A 1 226 ? -2.041 3.346 37.292 1.00 79.00 226 PRO A CA 1
ATOM 1786 C C . PRO A 1 226 ? -2.385 3.998 35.946 1.00 79.00 226 PRO A C 1
ATOM 1788 O O . PRO A 1 226 ? -3.476 3.775 35.425 1.00 79.00 226 PRO A O 1
ATOM 1791 N N . GLU A 1 227 ? -1.468 4.792 35.381 1.00 83.00 227 GLU A N 1
ATOM 1792 C CA . GLU A 1 227 ? -1.651 5.347 34.036 1.00 83.00 227 GLU A CA 1
ATOM 1793 C C . GLU A 1 227 ? -1.625 4.209 33.011 1.00 83.00 227 GLU A C 1
ATOM 1795 O O . GLU A 1 227 ? -0.570 3.688 32.652 1.00 83.00 227 GLU A O 1
ATOM 1800 N N . GLN A 1 228 ? -2.808 3.793 32.573 1.00 85.75 228 GLN A N 1
ATOM 1801 C CA . GLN A 1 228 ? -2.981 2.718 31.607 1.00 85.75 228 GLN A CA 1
ATOM 1802 C C . GLN A 1 228 ? -4.170 3.005 30.697 1.00 85.75 228 GLN A C 1
ATOM 1804 O O . GLN A 1 228 ? -5.086 3.753 31.040 1.00 85.75 228 GLN A O 1
ATOM 1809 N N . TRP A 1 229 ? -4.168 2.380 29.528 1.00 85.81 229 TRP A N 1
ATOM 1810 C CA . TRP A 1 229 ? -5.298 2.409 28.612 1.00 85.81 229 TRP A CA 1
ATOM 1811 C C . TRP A 1 229 ? -6.065 1.103 28.709 1.00 85.81 229 TRP A C 1
ATOM 1813 O O . TRP A 1 229 ? -5.485 0.033 28.540 1.00 85.81 229 TRP A O 1
ATOM 1823 N N . ASN A 1 230 ? -7.369 1.202 28.949 1.00 88.81 230 ASN A N 1
ATOM 1824 C CA . ASN A 1 230 ? -8.286 0.110 28.683 1.00 88.81 230 ASN A CA 1
ATOM 1825 C C . ASN A 1 230 ? -8.920 0.369 27.317 1.00 88.81 230 ASN A C 1
ATOM 1827 O O . ASN A 1 230 ? -9.582 1.390 27.145 1.00 88.81 230 ASN A O 1
ATOM 1831 N N . ILE A 1 231 ? -8.694 -0.513 26.347 1.00 90.69 231 ILE A N 1
ATOM 1832 C CA . ILE A 1 231 ? -9.279 -0.416 25.006 1.00 90.69 231 ILE A CA 1
ATOM 1833 C C . ILE A 1 231 ? -10.061 -1.695 24.749 1.00 90.69 231 ILE A C 1
ATOM 1835 O O . ILE A 1 231 ? -9.500 -2.787 24.802 1.00 90.69 231 ILE A O 1
ATOM 1839 N N . ILE A 1 232 ? -11.345 -1.552 24.437 1.00 92.19 232 ILE A N 1
ATOM 1840 C CA . ILE A 1 232 ? -12.190 -2.659 24.004 1.00 92.19 232 ILE A CA 1
ATOM 1841 C C . ILE A 1 232 ? -12.237 -2.620 22.482 1.00 92.19 232 ILE A C 1
ATOM 1843 O O . ILE A 1 232 ? -12.678 -1.636 21.894 1.00 92.19 232 ILE A O 1
ATOM 1847 N N . LEU A 1 233 ? -11.755 -3.677 21.837 1.00 93.75 233 LEU A N 1
ATOM 1848 C CA . LEU A 1 233 ? -11.719 -3.772 20.382 1.00 93.75 233 LEU A CA 1
ATOM 1849 C C . LEU A 1 233 ? -13.047 -4.267 19.814 1.00 93.75 233 LEU A C 1
ATOM 1851 O O . LEU A 1 233 ? -13.756 -5.053 20.441 1.00 93.75 233 LEU A O 1
ATOM 1855 N N . GLN A 1 234 ? -13.348 -3.857 18.583 1.00 94.25 234 GLN A N 1
ATOM 1856 C CA . GLN A 1 234 ? -14.399 -4.500 17.802 1.00 94.25 234 GLN A CA 1
ATOM 1857 C C . GLN A 1 234 ? -13.990 -5.926 17.412 1.00 94.25 234 GLN A C 1
ATOM 1859 O O . GLN A 1 234 ? -12.821 -6.206 17.164 1.00 94.25 234 GLN A O 1
ATOM 1864 N N . VAL A 1 235 ? -14.970 -6.825 17.274 1.00 91.06 235 VAL A N 1
ATOM 1865 C CA . VAL A 1 235 ? -14.761 -8.282 17.097 1.00 91.06 235 VAL A CA 1
ATOM 1866 C C . VAL A 1 235 ? -13.793 -8.641 15.962 1.00 91.06 235 VAL A C 1
ATOM 1868 O O . VAL A 1 235 ? -13.074 -9.634 16.034 1.00 91.06 235 VAL A O 1
ATOM 1871 N N . ARG A 1 236 ? -13.786 -7.859 14.879 1.00 93.19 236 ARG A N 1
ATOM 1872 C CA . ARG A 1 236 ? -12.956 -8.118 13.691 1.00 93.19 236 ARG A CA 1
ATOM 1873 C C . ARG A 1 236 ? -11.577 -7.464 13.750 1.00 93.19 236 ARG A C 1
ATOM 1875 O O . ARG A 1 236 ? -10.833 -7.570 12.778 1.00 93.19 236 ARG A O 1
ATOM 1882 N N . VAL A 1 237 ? -11.239 -6.777 14.836 1.00 95.00 237 VAL A N 1
ATOM 1883 C CA . VAL A 1 237 ? -9.954 -6.104 15.015 1.00 95.00 237 VAL A CA 1
ATOM 1884 C C . VAL A 1 237 ? -9.061 -6.962 15.912 1.00 95.00 237 VAL A C 1
ATOM 1886 O O . VAL A 1 237 ? -9.387 -7.160 17.077 1.00 95.00 237 VAL A O 1
ATOM 1889 N N . PRO A 1 238 ? -7.930 -7.474 15.398 1.00 94.25 238 PRO A N 1
ATOM 1890 C CA . PRO A 1 238 ? -7.002 -8.263 16.203 1.00 94.25 238 PRO A CA 1
ATOM 1891 C C . PRO A 1 238 ? -6.346 -7.476 17.350 1.00 94.25 238 PRO A C 1
ATOM 1893 O O . PRO A 1 238 ? -5.920 -6.336 17.157 1.00 94.25 238 PRO A O 1
ATOM 1896 N N . ASP A 1 239 ? -6.132 -8.146 18.486 1.00 93.44 239 ASP A N 1
ATOM 1897 C CA . ASP A 1 239 ? -5.523 -7.593 19.712 1.00 93.44 239 ASP A CA 1
ATOM 1898 C C . ASP A 1 239 ? -4.162 -6.918 19.499 1.00 93.44 239 ASP A C 1
ATOM 1900 O O . ASP A 1 239 ? -3.823 -5.955 20.186 1.00 93.44 239 ASP A O 1
ATOM 1904 N N . VAL A 1 240 ? -3.389 -7.364 18.502 1.00 94.31 240 VAL A N 1
ATOM 1905 C CA . VAL A 1 240 ? -2.089 -6.762 18.148 1.00 94.31 240 VAL A CA 1
ATOM 1906 C C . VAL A 1 240 ? -2.200 -5.276 17.781 1.00 94.31 240 VAL A C 1
ATOM 1908 O O . VAL A 1 240 ? -1.216 -4.545 17.876 1.00 94.31 240 VAL A O 1
ATOM 1911 N N . PHE A 1 241 ? -3.390 -4.804 17.393 1.00 94.06 241 PHE A N 1
ATOM 1912 C CA . PHE A 1 241 ? -3.636 -3.402 17.064 1.00 94.06 241 PHE A CA 1
ATOM 1913 C C . PHE A 1 241 ? -4.137 -2.564 18.248 1.00 94.06 241 PHE A C 1
ATOM 1915 O O . PHE A 1 241 ? -4.280 -1.352 18.088 1.00 94.06 241 PHE A O 1
ATOM 1922 N N . ALA A 1 242 ? -4.346 -3.145 19.437 1.00 92.12 242 ALA A N 1
ATOM 1923 C CA . ALA A 1 242 ? -4.775 -2.393 20.619 1.00 92.12 242 ALA A CA 1
ATOM 1924 C C . ALA A 1 242 ? -3.829 -1.229 20.985 1.00 92.12 242 ALA A C 1
ATOM 1926 O O . ALA A 1 242 ? -4.334 -0.125 21.196 1.00 92.12 242 ALA A O 1
ATOM 1927 N N . PRO A 1 243 ? -2.484 -1.386 20.990 1.00 91.31 243 PRO A N 1
ATOM 1928 C CA . PRO A 1 243 ? -1.585 -0.268 21.290 1.00 91.31 243 PRO A CA 1
ATOM 1929 C C . PRO A 1 243 ? -1.682 0.865 20.263 1.00 91.31 243 PRO A C 1
ATOM 1931 O O . PRO A 1 243 ? -1.650 2.039 20.621 1.00 91.31 243 PRO A O 1
ATOM 1934 N N . LEU A 1 244 ? -1.839 0.516 18.983 1.00 91.19 244 LEU A N 1
ATOM 1935 C CA . LEU A 1 244 ? -1.996 1.491 17.907 1.00 91.19 244 LEU A CA 1
ATOM 1936 C C . LEU A 1 244 ? -3.297 2.287 18.074 1.00 91.19 244 LEU A C 1
ATOM 1938 O O . LEU A 1 244 ? -3.298 3.513 17.981 1.00 91.19 244 LEU A O 1
ATOM 1942 N N . LEU A 1 245 ? -4.396 1.591 18.367 1.00 91.81 245 LEU A N 1
ATOM 1943 C CA . LEU A 1 245 ? -5.700 2.208 18.584 1.00 91.81 245 LEU A CA 1
ATOM 1944 C C . LEU A 1 245 ? -5.723 3.091 19.831 1.00 91.81 245 LEU A C 1
ATOM 1946 O O . LEU A 1 245 ? -6.280 4.182 19.761 1.00 91.81 245 LEU A O 1
ATOM 1950 N N . ALA A 1 246 ? -5.035 2.696 20.909 1.00 89.75 246 ALA A N 1
ATOM 1951 C CA . ALA A 1 246 ? -4.847 3.536 22.092 1.00 89.75 246 ALA A CA 1
ATOM 1952 C C . ALA A 1 246 ? -4.201 4.893 21.738 1.00 89.75 246 ALA A C 1
ATOM 1954 O O . ALA A 1 246 ? -4.684 5.948 22.166 1.00 89.75 246 ALA A O 1
ATOM 1955 N N . CYS A 1 247 ? -3.158 4.885 20.899 1.00 87.19 247 CYS A N 1
ATOM 1956 C CA . CYS A 1 247 ? -2.515 6.106 20.403 1.00 87.19 247 CYS A CA 1
ATOM 1957 C C . CYS A 1 247 ? -3.468 6.980 19.575 1.00 87.19 247 CYS A C 1
ATOM 1959 O O . CYS A 1 247 ? -3.459 8.202 19.707 1.00 87.19 247 CYS A O 1
ATOM 1961 N N . PHE A 1 248 ? -4.322 6.383 18.746 1.00 86.81 248 PHE A N 1
ATOM 1962 C CA . PHE A 1 248 ? -5.273 7.146 17.936 1.00 86.81 248 PHE A CA 1
ATOM 1963 C C . PHE A 1 248 ? -6.440 7.721 18.744 1.00 86.81 248 PHE A C 1
ATOM 1965 O O . PHE A 1 248 ? -6.928 8.806 18.419 1.00 86.81 248 PHE A O 1
ATOM 1972 N N . THR A 1 249 ? -6.848 7.075 19.839 1.00 82.00 249 THR A N 1
ATOM 1973 C CA . THR A 1 249 ? -7.783 7.678 20.803 1.00 82.00 249 THR A CA 1
ATOM 1974 C C . THR A 1 249 ? -7.209 8.935 21.454 1.00 82.00 249 THR A C 1
ATOM 1976 O O . THR A 1 249 ? -7.931 9.921 21.599 1.00 82.00 249 THR A O 1
ATOM 1979 N N . LEU A 1 250 ? -5.911 8.965 21.785 1.00 69.25 250 LEU A N 1
ATOM 1980 C CA . LEU A 1 250 ? -5.262 10.164 22.337 1.00 69.25 250 LEU A CA 1
ATOM 1981 C C . LEU A 1 250 ? -5.365 11.360 21.385 1.00 69.25 250 LEU A C 1
ATOM 1983 O O . LEU A 1 250 ? -5.725 12.455 21.818 1.00 69.25 250 LEU A O 1
ATOM 1987 N N . MET A 1 251 ? -5.120 11.136 20.092 1.00 60.31 251 MET A N 1
ATOM 1988 C CA . MET A 1 251 ? -5.206 12.182 19.069 1.00 60.31 251 MET A CA 1
ATOM 1989 C C . MET A 1 251 ? -6.623 12.761 18.958 1.00 60.31 251 MET A C 1
ATOM 1991 O O . MET A 1 251 ? -6.774 13.973 18.875 1.00 60.31 251 MET A O 1
ATOM 1995 N N . SER A 1 252 ? -7.665 11.927 19.068 1.00 57.84 252 SER A N 1
ATOM 1996 C CA . SER A 1 252 ? -9.060 12.405 19.064 1.00 57.84 252 SER A CA 1
ATOM 1997 C C . SER A 1 252 ? -9.434 13.256 20.288 1.00 57.84 252 SER A C 1
ATOM 1999 O O . SER A 1 252 ? -10.320 14.107 20.219 1.00 57.84 252 SER A O 1
ATOM 2001 N N . SER A 1 253 ? -8.767 13.027 21.426 1.00 54.94 253 SER A N 1
ATOM 2002 C CA . SER A 1 253 ? -9.081 13.694 22.695 1.00 54.94 253 SER A CA 1
ATOM 2003 C C . SER A 1 253 ? -8.434 15.075 22.840 1.00 54.94 253 SER A C 1
ATOM 2005 O O . SER A 1 253 ? -9.006 15.939 23.503 1.00 54.94 253 SER A O 1
ATOM 2007 N N . GLN A 1 254 ? -7.286 15.313 22.193 1.00 48.03 254 GLN A N 1
ATOM 2008 C CA . GLN A 1 254 ? -6.599 16.611 22.237 1.00 48.03 254 GLN A CA 1
ATOM 2009 C C . GLN A 1 254 ? -7.352 17.710 21.467 1.00 48.03 254 GLN A C 1
ATOM 2011 O O . GLN A 1 254 ? -7.317 18.862 21.889 1.00 48.03 254 GLN A O 1
ATOM 2016 N N . ASP A 1 255 ? -8.133 17.356 20.442 1.00 42.31 255 ASP A N 1
ATOM 2017 C CA . ASP A 1 255 ? -8.975 18.313 19.706 1.00 42.31 255 ASP A CA 1
ATOM 2018 C C . ASP A 1 255 ? -10.271 18.700 20.446 1.00 42.31 255 ASP A C 1
ATOM 2020 O O . ASP A 1 255 ? -10.893 19.706 20.114 1.00 42.31 255 ASP A O 1
ATOM 2024 N N . ARG A 1 256 ? -10.681 17.959 21.488 1.00 39.09 256 ARG A N 1
ATOM 2025 C CA . ARG A 1 256 ? -11.833 18.340 22.334 1.00 39.09 256 ARG A CA 1
ATOM 2026 C C . ARG A 1 256 ? -11.482 19.317 23.458 1.00 39.09 256 ARG A C 1
ATOM 2028 O O . ARG A 1 256 ? -12.391 19.835 24.091 1.00 39.09 256 ARG A O 1
ATOM 2035 N N . ALA A 1 257 ? -10.197 19.562 23.719 1.00 31.52 257 ALA A N 1
ATOM 2036 C CA . ALA A 1 257 ? -9.741 20.502 24.747 1.00 31.52 257 ALA A CA 1
ATOM 2037 C C . ALA A 1 257 ? -9.427 21.910 24.196 1.00 31.52 257 ALA A C 1
ATOM 2039 O O . ALA A 1 257 ? -9.002 22.779 24.955 1.00 31.52 257 ALA A O 1
ATOM 2040 N N . LEU A 1 258 ? -9.612 22.131 22.888 1.00 29.80 258 LEU A N 1
ATOM 2041 C CA . LEU A 1 258 ? -9.344 23.397 22.189 1.00 29.80 258 LEU A CA 1
ATOM 2042 C C . LEU A 1 258 ? -10.601 24.030 21.550 1.00 29.80 258 LEU A C 1
ATOM 2044 O O . LEU A 1 258 ? -10.475 24.939 20.728 1.00 29.80 258 LEU A O 1
ATOM 2048 N N . LEU A 1 259 ? -11.797 23.594 21.956 1.00 28.80 259 LEU A N 1
ATOM 2049 C CA . LEU A 1 259 ? -13.090 24.244 21.693 1.00 28.80 259 LEU A CA 1
ATOM 2050 C C . LEU A 1 259 ? -13.821 24.476 23.018 1.00 28.80 259 LEU A C 1
ATOM 2052 O O . LEU A 1 259 ? -14.569 25.476 23.092 1.00 28.80 259 LEU A O 1
#

Sequence (259 aa):
MSSNAEIKISGFPEDDGYWFVKWIDEFRLPHLTTSSASVKVVLQKLGSVDFHNLNNLGSTDIRSILGQRKKDADVIIEIRCPVVMPGTLPLVFIGAIYQRGVYVGRLPTRRRTIALADGGQEGFELSLSQQITPPPGWPEGAPYSLLNRFEYSVIPNIMRSSRCLMINRGEDTFIIPRMTIFKTFYAPHTELAKAFCGGPWNDRLDEVICLDDFESGLKTQKITHPEQWNIILQVRVPDVFAPLLACFTLMSSQDRALL

Secondary structure (DSSP, 8-state):
-------B-TTS--SSS-EEEEEEEEEEPPSTTSS--EEEEEEEE--S--GGGGGG--HHHHHHHH---TT-TT----EE--EE-GGGGGG--TTEEEETTEEEEE--------PPPTT---SEEEETT-B-PPPTTPPTT---BSS-TTTS---SSTTTT-EEEEEEETTEEEEEEHHHHHHHHT-SSHHHHHHHHHS-GGGTGGGTB--SPPTTS--SEEEETTEEEE-PBPTTS-GGGHHHHHHHHHHHHHGGG--

Radius of gyration: 21.63 Å; chains: 1; bounding box: 50×50×67 Å

pLDDT: mean 81.67, std 13.91, range [28.8, 95.25]

Foldseek 3Di:
DDDPPFDFFPQDDQAQFKKFFADKADWDADDPPPDAIKIKTKIKTDDPDDPVCQQVDDPVNVLVRFADDPVPVVDDIDIDITIGHLLCLLVHDGQFIDGSRGTDGGHDDDDDDDDDDPPDPAFDKDFQPDFDDDDPPPDPPDTHGPQDRSRGNDPPVPRRVWIWTWGDDPPDIDTGTPSNVCCVQQNNHSQSSCLVRVDPNLVSLCSFWPQDQDPVRQHQDQDVVVGDTRTHTDPRHDPVCRVSSSVVVVVVVVVVVVD